Protein AF-A0A5J4V8Z3-F1 (afdb_monomer_lite)

pLDDT: mean 80.62, std 16.91, range [30.2, 95.88]

Foldseek 3Di:
DDWDDPDVVDIDDDDDDDDDDDPDDVVVVVVVLVVLVVLVVCCVPVAPVVFFQVVQWDWAADDSQDTDIHGNFDDDDDDPPCLVVRVVVLLCPRVRGTPDLVSCQVCLVVAAWQPQHDCPNNVVPDDDDTDCDDDSHDHPDWTADDKDDPDHQFIWTFTCDPNDTDIDGGDDQDDPVQDPDDPVNSVCCVPPVDPPVPDDDPDDDDD

Radius of gyration: 22.91 Å; chains: 1; bounding box: 53×48×62 Å

Organism: NCBI:txid222440

Secondary structure (DSSP, 8-state):
-EEEEEETTEEEEE-S-------S-HHHHHHHHHHHHHHHHIIIIIIIHHHB-GGGEEEEEE-SS-EEEEE-S------TT-HHHHHHHHT-TTTTTBS-HHHHHHHHHHHS-TTSS-TTTTTTS-SS---SS-TT-------EEEEEEEETTEEEEEEE-SSSEEEEEE-SSS-GGG----HHHHHHHHHH---TTSS--------

Sequence (207 aa):
MNDRKLADNLYAVQYNPKNCKSNTCLQVAYFTLDNAKYWYLNFIYNFMYKCLDMTKLHFVEGDTDQAYWAISGRQTIKSDDNQRAYEDNIHQDFKYVIKGQQFYVASAKNFFPKNAISDDFFAMIEGDKPDEKKLLGLSIENEGDEMFALAPKNYYIHIFKRNQLIDVIKLKGVSLRQSNINKQDVIGNIVSGNNNTRNQYKTRSIS

Structure (mmCIF, N/CA/C/O backbone):
data_AF-A0A5J4V8Z3-F1
#
_entry.id   AF-A0A5J4V8Z3-F1
#
loop_
_atom_site.group_PDB
_atom_site.id
_atom_site.type_symbol
_atom_site.label_atom_id
_atom_site.label_alt_id
_atom_site.label_comp_id
_atom_site.label_asym_id
_atom_site.label_entity_id
_atom_site.label_seq_id
_atom_site.pdbx_PDB_ins_code
_atom_site.Cartn_x
_atom_site.Cartn_y
_atom_site.Cartn_z
_atom_site.occupancy
_atom_site.B_iso_or_equiv
_atom_site.auth_seq_id
_atom_site.auth_comp_id
_atom_site.auth_asym_id
_atom_site.auth_atom_id
_atom_site.pdbx_PDB_model_num
ATOM 1 N N . MET A 1 1 ? 27.141 -7.469 -37.253 1.00 60.69 1 MET A N 1
ATOM 2 C CA . MET A 1 1 ? 26.265 -8.460 -36.600 1.00 60.69 1 MET A CA 1
ATOM 3 C C . MET A 1 1 ? 27.205 -9.545 -36.129 1.00 60.69 1 MET A C 1
ATOM 5 O O . MET A 1 1 ? 27.863 -10.120 -36.979 1.00 60.69 1 MET A O 1
ATOM 9 N N . ASN A 1 2 ? 27.399 -9.686 -34.818 1.00 75.38 2 ASN A N 1
ATOM 10 C CA . ASN A 1 2 ? 28.327 -10.680 -34.273 1.00 75.38 2 ASN A CA 1
ATOM 11 C C . ASN A 1 2 ? 27.499 -11.855 -33.767 1.00 75.38 2 ASN A C 1
ATOM 13 O O . ASN A 1 2 ? 26.678 -11.671 -32.869 1.00 75.38 2 ASN A O 1
ATOM 17 N N . ASP A 1 3 ? 27.690 -13.029 -34.349 1.00 82.19 3 ASP A N 1
ATOM 18 C CA . ASP A 1 3 ? 27.058 -14.276 -33.950 1.00 82.19 3 ASP A CA 1
ATOM 19 C C . ASP A 1 3 ? 28.059 -15.184 -33.218 1.00 82.19 3 ASP A C 1
ATOM 21 O O . ASP A 1 3 ? 29.212 -15.347 -33.608 1.00 82.19 3 ASP A O 1
ATOM 25 N N . ARG A 1 4 ? 27.624 -15.760 -32.096 1.00 85.81 4 ARG A N 1
ATOM 26 C CA . ARG A 1 4 ? 28.392 -16.713 -31.288 1.00 85.81 4 ARG A CA 1
ATOM 27 C C . ARG A 1 4 ? 27.598 -18.008 -31.180 1.00 85.81 4 ARG A C 1
ATOM 29 O O . ARG A 1 4 ? 26.524 -18.013 -30.582 1.00 85.81 4 ARG A O 1
ATOM 36 N N . LYS A 1 5 ? 28.125 -19.112 -31.716 1.00 90.19 5 LYS A N 1
ATOM 37 C CA . LYS A 1 5 ? 27.517 -20.444 -31.558 1.00 90.19 5 LYS A CA 1
ATOM 38 C C . LYS A 1 5 ? 27.553 -20.851 -30.078 1.00 90.19 5 LYS A C 1
ATOM 40 O O . LYS A 1 5 ? 28.613 -20.817 -29.456 1.00 90.19 5 LYS A O 1
ATOM 45 N N . LEU A 1 6 ? 26.397 -21.198 -29.519 1.00 89.88 6 LEU A N 1
ATOM 46 C CA . LEU A 1 6 ? 26.243 -21.688 -28.145 1.00 89.88 6 LEU A CA 1
ATOM 47 C C . LEU A 1 6 ? 26.076 -23.214 -28.099 1.00 89.88 6 LEU A C 1
ATOM 49 O O . LEU A 1 6 ? 26.566 -23.843 -27.168 1.00 89.88 6 LEU A O 1
ATOM 53 N N . ALA A 1 7 ? 25.413 -23.801 -29.100 1.00 90.12 7 ALA A N 1
ATOM 54 C CA . ALA A 1 7 ? 25.238 -25.245 -29.272 1.00 90.12 7 ALA A CA 1
ATOM 55 C C . ALA A 1 7 ? 24.957 -25.578 -30.750 1.00 90.12 7 ALA A C 1
ATOM 57 O O . ALA A 1 7 ? 24.867 -24.672 -31.587 1.00 90.12 7 ALA A O 1
ATOM 58 N N . ASP A 1 8 ? 24.818 -26.861 -31.094 1.00 89.44 8 ASP A N 1
ATOM 59 C CA . ASP A 1 8 ? 24.342 -27.254 -32.424 1.00 89.44 8 ASP A CA 1
ATOM 60 C C . ASP A 1 8 ? 22.953 -26.652 -32.674 1.00 89.44 8 ASP A C 1
ATOM 62 O O . ASP A 1 8 ? 22.023 -26.847 -31.895 1.00 89.44 8 ASP A O 1
ATOM 66 N N . ASN A 1 9 ? 22.849 -25.849 -33.737 1.00 87.50 9 ASN A N 1
ATOM 67 C CA . ASN A 1 9 ? 21.679 -25.046 -34.111 1.00 87.50 9 ASN A CA 1
ATOM 68 C C . ASN A 1 9 ? 21.277 -23.905 -33.148 1.00 87.50 9 ASN A C 1
ATOM 70 O O . ASN A 1 9 ? 20.185 -23.360 -33.295 1.00 87.50 9 ASN A O 1
ATOM 74 N N . LEU A 1 10 ? 22.136 -23.481 -32.209 1.00 82.12 10 LEU A N 1
ATOM 75 C CA . LEU A 1 10 ? 21.869 -22.335 -31.324 1.00 82.12 10 LEU A CA 1
ATOM 76 C C . LEU A 1 10 ? 22.961 -21.269 -31.452 1.00 82.12 10 LEU A C 1
ATOM 78 O O . LEU A 1 10 ? 24.123 -21.515 -31.126 1.00 82.12 10 LEU A O 1
ATOM 82 N N . TYR A 1 11 ? 22.575 -20.063 -31.868 1.00 90.06 11 TYR A N 1
ATOM 83 C CA . TYR A 1 11 ? 23.475 -18.926 -32.063 1.00 90.06 11 TYR 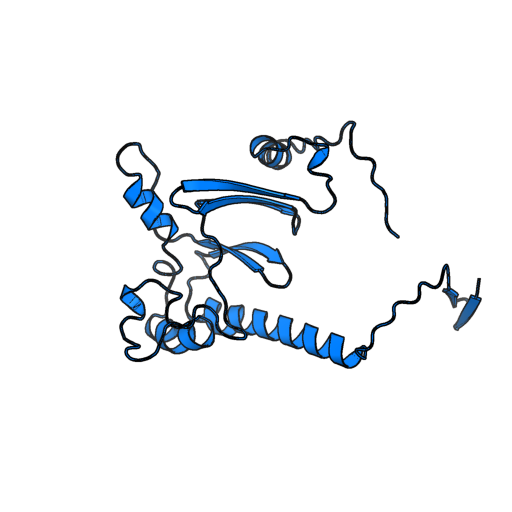A CA 1
ATOM 84 C C . TYR A 1 11 ? 22.981 -17.719 -31.264 1.00 90.06 11 TYR A C 1
ATOM 86 O O . TYR A 1 11 ? 21.818 -17.331 -31.360 1.00 90.06 11 TYR A O 1
ATOM 94 N N . ALA A 1 12 ? 23.867 -17.103 -30.484 1.00 86.50 12 ALA A N 1
ATOM 95 C CA . ALA A 1 12 ? 23.627 -15.802 -29.876 1.00 86.50 12 ALA A CA 1
ATOM 96 C C . ALA A 1 12 ? 24.043 -14.710 -30.860 1.00 86.50 12 ALA A C 1
ATOM 98 O O . ALA A 1 12 ? 25.217 -14.620 -31.209 1.00 86.50 12 ALA A O 1
ATOM 99 N N . VAL A 1 13 ? 23.101 -13.874 -31.291 1.00 85.75 13 VAL A N 1
ATOM 100 C CA . VAL A 1 13 ? 23.368 -12.764 -32.213 1.00 85.75 13 VAL A CA 1
ATOM 101 C C . VAL A 1 13 ? 23.317 -11.444 -31.453 1.00 85.75 13 VAL A C 1
ATOM 103 O O . VAL A 1 13 ? 22.288 -11.078 -30.890 1.00 85.75 13 VAL A O 1
ATOM 106 N N . GLN A 1 14 ? 24.425 -10.705 -31.450 1.00 80.75 14 GLN A N 1
ATOM 107 C CA . GLN A 1 14 ? 24.484 -9.366 -30.878 1.00 80.75 14 GLN A CA 1
ATOM 108 C C . GLN A 1 14 ? 24.034 -8.332 -31.916 1.00 80.75 14 GLN A C 1
ATOM 110 O O . GLN A 1 14 ? 24.686 -8.129 -32.948 1.00 80.75 14 GLN A O 1
ATOM 115 N N . TYR A 1 15 ? 22.927 -7.654 -31.617 1.00 76.88 15 TYR A N 1
ATOM 116 C CA . TYR A 1 15 ? 22.358 -6.587 -32.435 1.00 76.88 15 TYR A CA 1
ATOM 117 C C . TYR A 1 15 ? 22.438 -5.252 -31.681 1.00 76.88 15 TYR A C 1
ATOM 119 O O . TYR A 1 15 ? 21.998 -5.171 -30.539 1.00 76.88 15 TYR A O 1
ATOM 127 N N . ASN A 1 16 ? 23.018 -4.220 -32.307 1.00 75.75 16 ASN A N 1
ATOM 128 C CA . ASN A 1 16 ? 23.174 -2.862 -31.759 1.00 75.75 16 ASN A CA 1
ATOM 129 C C . ASN A 1 16 ? 23.698 -2.796 -30.306 1.00 75.75 16 ASN A C 1
ATOM 131 O O . ASN A 1 16 ? 22.939 -2.460 -29.392 1.00 75.75 16 ASN A O 1
ATOM 135 N N . PRO A 1 17 ? 24.999 -3.066 -30.071 1.00 71.75 17 PRO A N 1
ATOM 136 C CA . PRO A 1 17 ? 25.585 -2.943 -28.741 1.00 71.75 17 PRO A CA 1
ATOM 137 C C . PRO A 1 17 ? 25.446 -1.508 -28.218 1.00 71.75 17 PRO A C 1
ATOM 139 O O . PRO A 1 17 ? 26.058 -0.575 -28.735 1.00 71.75 17 PRO A O 1
ATOM 142 N N . LYS A 1 18 ? 24.635 -1.335 -27.173 1.00 77.81 18 LYS A N 1
ATOM 143 C CA . LYS A 1 18 ? 24.582 -0.101 -26.388 1.00 77.81 18 LYS A CA 1
ATOM 144 C C . LYS A 1 18 ? 25.503 -0.269 -25.189 1.00 77.81 18 LYS A C 1
ATOM 146 O O . LYS A 1 18 ? 25.294 -1.152 -24.363 1.00 77.81 18 LYS A O 1
ATOM 151 N N . ASN A 1 19 ? 26.509 0.590 -25.087 1.00 75.75 19 ASN A N 1
ATOM 152 C CA . ASN A 1 19 ? 27.396 0.611 -23.932 1.00 75.75 19 ASN A CA 1
ATOM 153 C C . ASN A 1 19 ? 26.775 1.488 -22.842 1.00 75.75 19 ASN A C 1
ATOM 155 O O . ASN A 1 19 ? 26.521 2.671 -23.061 1.00 75.75 19 ASN A O 1
ATOM 159 N N . CYS A 1 20 ? 26.545 0.915 -21.663 1.00 70.19 20 CYS A N 1
ATOM 160 C CA . CYS A 1 20 ? 26.209 1.659 -20.455 1.00 70.19 20 CYS A CA 1
ATOM 161 C C . CYS A 1 20 ? 27.402 1.567 -19.502 1.00 70.19 20 CYS A C 1
ATOM 163 O O . CYS A 1 20 ? 27.819 0.469 -19.132 1.00 70.19 20 CYS A O 1
ATOM 165 N N . LYS A 1 21 ? 27.977 2.708 -19.116 1.00 77.38 21 LYS A N 1
ATOM 166 C CA . LYS A 1 21 ? 29.030 2.742 -18.100 1.00 77.38 21 LYS A CA 1
ATOM 167 C C . LYS A 1 21 ? 28.372 2.652 -16.722 1.00 77.38 21 LYS A C 1
ATOM 169 O O . LYS A 1 21 ? 27.898 3.657 -16.205 1.00 77.38 21 LYS A O 1
ATOM 174 N N . SER A 1 22 ? 28.354 1.456 -16.140 1.00 70.38 22 SER A N 1
ATOM 175 C CA . SER A 1 22 ? 28.063 1.265 -14.717 1.00 70.38 22 SER A CA 1
ATOM 176 C C . SER A 1 22 ? 29.375 1.029 -13.979 1.00 70.38 22 SER A C 1
ATOM 178 O O . SER A 1 22 ? 30.090 0.079 -14.285 1.00 70.38 22 SER A O 1
ATOM 180 N N . ASN A 1 23 ? 29.697 1.887 -13.010 1.00 82.25 23 ASN A N 1
ATOM 181 C CA . ASN A 1 23 ? 30.848 1.674 -12.125 1.00 82.25 23 ASN A CA 1
ATOM 182 C C . ASN A 1 23 ? 30.544 0.629 -11.033 1.00 82.25 23 ASN A C 1
ATOM 184 O O . ASN A 1 23 ? 31.459 0.140 -10.377 1.00 82.25 23 ASN A O 1
ATOM 188 N N . THR A 1 24 ? 29.267 0.285 -10.835 1.00 83.19 24 THR A N 1
ATOM 189 C CA . THR A 1 24 ? 28.827 -0.732 -9.876 1.00 83.19 24 THR A CA 1
ATOM 190 C C . THR A 1 24 ? 28.875 -2.100 -10.541 1.00 83.19 24 THR A C 1
ATOM 192 O O . THR A 1 24 ? 28.272 -2.291 -11.604 1.00 83.19 24 THR A O 1
ATOM 195 N N . CYS A 1 25 ? 29.570 -3.059 -9.924 1.00 88.44 25 CYS A N 1
ATOM 196 C CA . CYS A 1 25 ? 29.576 -4.432 -10.414 1.00 88.44 25 CYS A CA 1
ATOM 197 C C . CYS A 1 25 ? 28.176 -5.055 -10.287 1.00 88.44 25 CYS A C 1
ATOM 199 O O . CYS A 1 25 ? 27.423 -4.757 -9.355 1.00 88.44 25 CYS A O 1
ATOM 201 N N . LEU A 1 26 ? 27.816 -5.928 -11.234 1.00 86.69 26 LEU A N 1
ATOM 202 C CA . LEU A 1 26 ? 26.485 -6.543 -11.282 1.00 86.69 26 LEU A CA 1
ATOM 203 C C . LEU A 1 26 ? 26.142 -7.272 -9.978 1.00 86.69 26 LEU A C 1
ATOM 205 O O . LEU A 1 26 ? 25.003 -7.208 -9.529 1.00 86.69 26 LEU A O 1
ATOM 209 N N . GLN A 1 27 ? 27.125 -7.909 -9.341 1.00 89.00 27 GLN A N 1
ATOM 210 C CA . GLN A 1 27 ? 26.947 -8.618 -8.076 1.00 89.00 27 GLN A CA 1
ATOM 211 C C . GLN A 1 27 ? 26.442 -7.693 -6.961 1.00 89.00 27 GLN A C 1
ATOM 213 O O . GLN A 1 27 ? 25.533 -8.069 -6.228 1.00 89.00 27 GLN A O 1
ATOM 218 N N . VAL A 1 28 ? 26.986 -6.475 -6.860 1.00 91.12 28 VAL A N 1
ATOM 219 C CA . VAL A 1 28 ? 26.535 -5.485 -5.869 1.00 91.12 28 VAL A CA 1
ATOM 220 C C . VAL A 1 28 ? 25.113 -5.027 -6.183 1.00 91.12 28 VAL A C 1
ATOM 222 O O . VAL A 1 28 ? 24.294 -4.955 -5.275 1.00 91.12 28 VAL A O 1
ATOM 225 N N . ALA A 1 29 ? 24.783 -4.795 -7.457 1.00 89.81 29 ALA A N 1
ATOM 226 C CA . ALA A 1 29 ? 23.426 -4.414 -7.849 1.00 89.81 29 ALA A CA 1
ATOM 227 C C . ALA A 1 29 ? 22.388 -5.501 -7.502 1.00 89.81 29 ALA A C 1
ATOM 229 O O . ALA A 1 29 ? 21.341 -5.187 -6.935 1.00 89.81 29 ALA A O 1
ATOM 230 N N . TYR A 1 30 ? 22.694 -6.774 -7.784 1.00 91.56 30 TYR A N 1
ATOM 231 C CA . TYR A 1 30 ? 21.840 -7.904 -7.402 1.00 91.56 30 TYR A CA 1
ATOM 232 C C . TYR A 1 30 ? 21.693 -8.020 -5.885 1.00 91.56 30 TYR A C 1
ATOM 234 O O . TYR A 1 30 ? 20.573 -8.123 -5.389 1.00 91.56 30 TYR A O 1
ATOM 242 N N . PHE A 1 31 ? 22.799 -7.921 -5.144 1.00 92.94 31 PHE A N 1
ATOM 243 C CA . PHE A 1 31 ? 22.775 -7.967 -3.685 1.00 92.94 31 PHE A CA 1
ATOM 244 C C . PHE A 1 31 ? 21.891 -6.860 -3.095 1.00 92.94 31 PHE A C 1
ATOM 246 O O . PHE A 1 31 ? 21.048 -7.138 -2.244 1.00 92.94 31 PHE A O 1
ATOM 253 N N . THR A 1 32 ? 22.023 -5.615 -3.560 1.00 91.62 32 THR A N 1
ATOM 254 C CA . THR A 1 32 ? 21.180 -4.504 -3.094 1.00 91.62 32 THR A CA 1
ATOM 255 C C . THR A 1 32 ? 19.701 -4.749 -3.394 1.00 91.62 32 THR A C 1
ATOM 257 O O . THR A 1 32 ? 18.861 -4.543 -2.518 1.00 91.62 32 THR A O 1
ATOM 260 N N . LEU A 1 33 ? 19.377 -5.226 -4.600 1.00 90.88 33 LEU A N 1
ATOM 261 C CA . LEU A 1 33 ? 17.999 -5.523 -4.990 1.00 90.88 33 LEU A CA 1
ATOM 262 C C . LEU A 1 33 ? 17.378 -6.625 -4.119 1.00 90.88 33 LEU A C 1
ATOM 264 O O . LEU A 1 33 ? 16.235 -6.494 -3.684 1.00 90.88 33 LEU A O 1
ATOM 268 N N . ASP A 1 34 ? 18.114 -7.698 -3.843 1.00 93.12 34 ASP A N 1
ATOM 269 C CA . ASP A 1 34 ? 17.601 -8.802 -3.029 1.00 93.12 34 ASP A CA 1
ATOM 270 C C . ASP A 1 34 ? 17.435 -8.407 -1.558 1.00 93.12 34 ASP A C 1
ATOM 272 O O . ASP A 1 34 ? 16.447 -8.795 -0.935 1.00 93.12 34 ASP A O 1
ATOM 276 N N . ASN A 1 35 ? 18.314 -7.551 -1.025 1.00 92.25 35 ASN A N 1
ATOM 277 C CA . ASN A 1 35 ? 18.126 -6.969 0.306 1.00 92.25 35 ASN A CA 1
ATOM 278 C C . ASN A 1 35 ? 16.872 -6.086 0.379 1.00 92.25 35 ASN A C 1
ATOM 280 O O . ASN A 1 35 ? 16.135 -6.160 1.362 1.00 92.25 35 ASN A O 1
ATOM 284 N N . ALA A 1 36 ? 16.587 -5.294 -0.661 1.00 90.44 36 ALA A N 1
ATOM 285 C CA . ALA A 1 36 ? 15.368 -4.487 -0.714 1.00 90.44 36 ALA A CA 1
ATOM 286 C C . ALA A 1 36 ? 14.105 -5.368 -0.704 1.00 90.44 36 ALA A C 1
ATOM 288 O O . ALA A 1 36 ? 13.189 -5.129 0.084 1.00 90.44 36 ALA A O 1
ATOM 289 N N . LYS A 1 37 ? 14.080 -6.445 -1.504 1.00 90.75 37 LYS A N 1
ATOM 290 C CA . LYS A 1 37 ? 12.974 -7.420 -1.493 1.00 90.75 37 LYS A CA 1
ATOM 291 C C . LYS A 1 37 ? 12.832 -8.095 -0.133 1.00 90.75 37 LYS A C 1
ATOM 293 O O . LYS A 1 37 ? 11.724 -8.191 0.387 1.00 90.75 37 LYS A O 1
ATOM 298 N N . TYR A 1 38 ? 13.942 -8.553 0.447 1.00 92.94 38 TYR A N 1
ATOM 299 C CA . TYR A 1 38 ? 13.944 -9.186 1.762 1.00 92.94 38 TYR A CA 1
ATOM 300 C C . TYR A 1 38 ? 13.337 -8.263 2.817 1.00 92.94 38 TYR A C 1
ATOM 302 O O . TYR A 1 38 ? 12.509 -8.702 3.612 1.00 92.94 38 TYR A O 1
ATOM 310 N N . TRP A 1 39 ? 13.689 -6.977 2.789 1.00 91.25 39 TRP A N 1
ATOM 311 C CA . TRP A 1 39 ? 13.145 -5.997 3.717 1.00 91.25 39 TRP A CA 1
ATOM 312 C C . TRP A 1 39 ? 11.623 -5.837 3.588 1.00 91.25 39 TRP A C 1
ATOM 314 O O . TRP A 1 39 ? 10.913 -5.877 4.594 1.00 91.25 39 TRP A O 1
ATOM 324 N N . TYR A 1 40 ? 11.110 -5.767 2.356 1.00 89.00 40 TYR A N 1
ATOM 325 C CA . TYR A 1 40 ? 9.669 -5.756 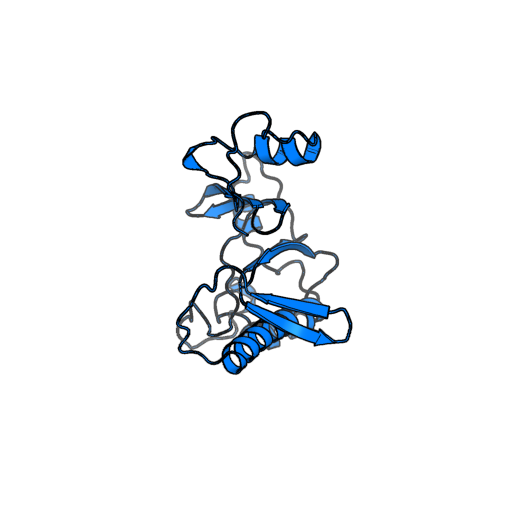2.086 1.00 89.00 40 TYR A CA 1
ATOM 326 C C . TYR A 1 40 ? 8.956 -6.998 2.623 1.00 89.00 40 TYR A C 1
ATOM 328 O O . TYR A 1 40 ? 7.943 -6.891 3.317 1.00 89.00 40 TYR A O 1
ATOM 336 N N . LEU A 1 41 ? 9.496 -8.185 2.338 1.00 92.06 41 LEU A N 1
ATOM 337 C CA . LEU A 1 41 ? 8.925 -9.443 2.820 1.00 92.06 41 LEU A CA 1
ATOM 338 C C . LEU A 1 41 ? 8.986 -9.537 4.347 1.00 92.06 41 LEU A C 1
ATOM 340 O O . LEU A 1 41 ? 8.048 -10.034 4.967 1.00 92.06 41 LEU A O 1
ATOM 344 N N . ASN A 1 42 ? 10.053 -9.028 4.963 1.00 93.56 42 ASN A N 1
ATOM 345 C CA . ASN A 1 42 ? 10.188 -8.969 6.411 1.00 93.56 42 ASN A CA 1
ATOM 346 C C . ASN A 1 42 ? 9.093 -8.091 7.033 1.00 93.56 42 ASN A C 1
ATOM 348 O O . ASN A 1 42 ? 8.461 -8.505 7.999 1.00 93.56 42 ASN A O 1
ATOM 352 N N . PHE A 1 43 ? 8.801 -6.923 6.460 1.00 92.00 43 PHE A N 1
ATOM 353 C CA . PHE A 1 43 ? 7.677 -6.109 6.925 1.00 92.00 43 PHE A CA 1
ATOM 354 C C . PHE A 1 43 ? 6.333 -6.834 6.770 1.00 92.00 43 PHE A C 1
ATOM 356 O O . PHE A 1 43 ? 5.564 -6.934 7.725 1.00 92.00 43 PHE A O 1
ATOM 363 N N . ILE A 1 44 ? 6.057 -7.414 5.604 1.00 92.81 44 ILE A N 1
ATOM 364 C CA . ILE A 1 44 ? 4.782 -8.098 5.368 1.00 92.81 44 ILE A CA 1
ATOM 365 C C . ILE A 1 44 ? 4.625 -9.284 6.334 1.00 92.81 44 ILE A C 1
ATOM 367 O O . ILE A 1 44 ? 3.696 -9.319 7.140 1.00 92.81 44 ILE A O 1
ATOM 371 N N . TYR A 1 45 ? 5.546 -10.246 6.312 1.00 94.12 45 TYR A N 1
ATOM 372 C CA . TYR A 1 45 ? 5.383 -11.499 7.051 1.00 94.12 45 TYR A CA 1
ATOM 373 C C . TYR A 1 45 ? 5.711 -11.385 8.539 1.00 94.12 45 TYR A C 1
ATOM 375 O O . TYR A 1 45 ? 5.017 -11.977 9.368 1.00 94.12 45 TYR A O 1
ATOM 383 N N . ASN A 1 46 ? 6.759 -10.641 8.905 1.00 93.44 46 ASN A N 1
ATOM 384 C CA . ASN A 1 46 ? 7.188 -10.548 10.299 1.00 93.44 46 ASN A CA 1
ATOM 385 C C . ASN A 1 46 ? 6.560 -9.387 11.061 1.00 93.44 46 ASN A C 1
ATOM 387 O O . ASN A 1 46 ? 6.650 -9.403 12.285 1.00 93.44 46 ASN A O 1
ATOM 391 N N . PHE A 1 47 ? 5.898 -8.440 10.396 1.00 92.56 47 PHE A N 1
ATOM 392 C CA . PHE A 1 47 ? 5.109 -7.413 11.066 1.00 92.56 47 PHE A CA 1
ATOM 393 C C . PHE A 1 47 ? 3.621 -7.562 10.747 1.00 92.56 47 PHE A C 1
ATOM 395 O O . PHE A 1 47 ? 2.879 -8.015 11.621 1.00 92.56 47 PHE A O 1
ATOM 402 N N . MET A 1 48 ? 3.190 -7.278 9.511 1.00 93.88 48 MET A N 1
ATOM 403 C CA . MET A 1 48 ? 1.760 -7.169 9.177 1.00 93.88 48 MET A CA 1
ATOM 404 C C . MET A 1 48 ? 0.972 -8.440 9.513 1.00 93.88 48 MET A C 1
ATOM 406 O O . MET A 1 48 ? 0.010 -8.380 10.272 1.00 93.88 48 MET A O 1
ATOM 410 N N . TYR A 1 49 ? 1.406 -9.612 9.041 1.00 94.06 49 TYR A N 1
ATOM 411 C CA . TYR A 1 49 ? 0.687 -10.871 9.298 1.00 9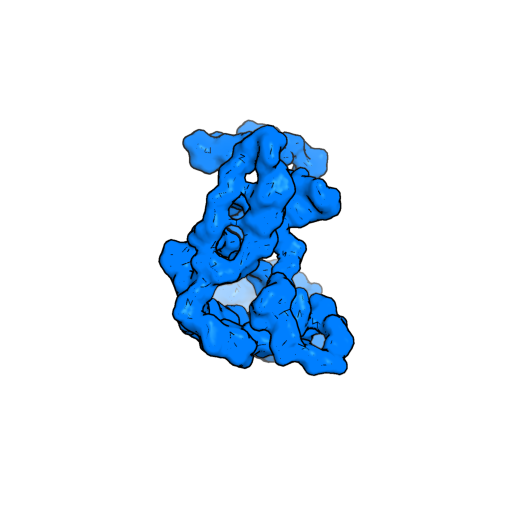4.06 49 TYR A CA 1
ATOM 412 C C . TYR A 1 49 ? 0.570 -11.219 10.792 1.00 94.06 49 TYR A C 1
ATOM 414 O O . TYR A 1 49 ? -0.411 -11.847 11.214 1.00 94.06 49 TYR A O 1
ATOM 422 N N . LYS A 1 50 ? 1.556 -10.806 11.601 1.00 94.06 50 LYS A N 1
ATOM 423 C CA . LYS A 1 50 ? 1.601 -11.095 13.039 1.00 94.06 50 LYS A CA 1
ATOM 424 C C . LYS A 1 50 ? 0.708 -10.160 13.849 1.00 94.06 50 LYS A C 1
ATOM 426 O O . LYS A 1 50 ? 0.032 -10.635 14.759 1.00 94.06 50 LYS A O 1
ATOM 431 N N . CYS A 1 51 ? 0.677 -8.863 13.538 1.00 92.75 51 CYS A N 1
ATOM 432 C CA . CYS A 1 51 ? -0.039 -7.877 14.356 1.00 92.75 51 CYS A CA 1
ATOM 433 C C . CYS A 1 51 ? -1.335 -7.340 13.746 1.00 92.75 51 CYS A C 1
ATOM 435 O O . CYS A 1 51 ? -2.164 -6.839 14.505 1.00 92.75 51 CYS A O 1
ATOM 437 N N . LEU A 1 52 ? -1.542 -7.472 12.434 1.00 94.00 52 LEU A N 1
ATOM 438 C CA . LEU A 1 52 ? -2.706 -6.939 11.728 1.00 94.00 52 LEU A CA 1
ATOM 439 C C . LEU A 1 52 ? -3.692 -8.041 11.327 1.00 94.00 52 LEU A C 1
ATOM 441 O O . LEU A 1 52 ? -3.339 -9.202 11.079 1.00 94.00 52 LEU A O 1
ATOM 445 N N . ASP A 1 53 ? -4.961 -7.669 11.270 1.00 95.12 53 ASP A N 1
ATOM 446 C CA . ASP A 1 53 ? -6.039 -8.463 10.709 1.00 95.12 53 ASP A CA 1
ATOM 447 C C . ASP A 1 53 ? -6.009 -8.369 9.180 1.00 95.12 53 ASP A C 1
ATOM 449 O O . ASP A 1 53 ? -6.530 -7.435 8.572 1.00 95.12 53 ASP A O 1
ATOM 453 N N . MET A 1 54 ? -5.386 -9.368 8.553 1.00 94.44 54 MET A N 1
ATOM 454 C CA . MET A 1 54 ? -5.249 -9.439 7.098 1.00 94.44 54 MET A CA 1
ATOM 455 C C . MET A 1 54 ? -6.593 -9.611 6.375 1.00 94.44 54 MET A C 1
ATOM 457 O O . MET A 1 54 ? -6.642 -9.398 5.172 1.00 94.44 54 MET A O 1
ATOM 461 N N . THR A 1 55 ? -7.684 -9.957 7.074 1.00 95.88 55 THR A N 1
ATOM 462 C CA . THR A 1 55 ? -9.028 -10.001 6.465 1.00 95.88 55 THR A CA 1
ATOM 463 C C . THR A 1 55 ? -9.614 -8.605 6.243 1.00 95.88 55 THR A C 1
ATOM 465 O O . THR A 1 55 ? -10.533 -8.439 5.445 1.00 95.88 55 THR A O 1
ATOM 468 N N . LYS A 1 56 ? -9.049 -7.592 6.911 1.00 95.38 56 LYS A N 1
ATOM 469 C CA . LYS A 1 56 ? -9.422 -6.178 6.800 1.00 95.38 56 LYS A CA 1
ATOM 470 C C . LYS A 1 56 ? -8.429 -5.360 5.977 1.00 95.38 56 LYS A C 1
ATOM 472 O O . LYS A 1 56 ? -8.521 -4.136 5.959 1.00 95.38 56 LYS A O 1
ATOM 477 N N . LEU A 1 57 ? -7.471 -6.011 5.325 1.00 94.56 57 LEU A N 1
ATOM 478 C CA . LEU A 1 57 ? -6.461 -5.369 4.493 1.00 94.56 57 LEU A CA 1
ATOM 479 C C . LEU A 1 57 ? -6.545 -5.928 3.080 1.00 94.56 57 LEU A C 1
ATOM 481 O O . LEU A 1 57 ? -6.511 -7.139 2.881 1.00 94.56 57 LEU A O 1
ATOM 485 N N . HIS A 1 58 ? -6.599 -5.042 2.094 1.00 94.62 58 HIS A N 1
ATOM 486 C CA . HIS A 1 58 ? -6.558 -5.422 0.690 1.00 94.62 58 HIS A CA 1
ATOM 487 C C . HIS A 1 58 ? -5.409 -4.694 -0.003 1.00 94.62 58 HIS A C 1
ATOM 489 O O . HIS A 1 58 ? -5.324 -3.468 0.039 1.00 94.62 58 HIS A O 1
ATOM 495 N N . PHE A 1 59 ? -4.501 -5.451 -0.616 1.00 93.56 59 PHE A N 1
ATOM 496 C CA . PHE A 1 59 ? -3.425 -4.877 -1.418 1.00 93.56 59 PHE A CA 1
ATOM 497 C C . PHE A 1 59 ? -4.008 -4.309 -2.713 1.00 93.56 59 PHE A C 1
ATOM 499 O O . PHE A 1 59 ? -4.692 -5.026 -3.441 1.00 93.56 59 PHE A O 1
ATOM 506 N N . VAL A 1 60 ? -3.741 -3.035 -2.996 1.00 94.06 60 VAL A N 1
ATOM 507 C CA . VAL A 1 60 ? -4.288 -2.352 -4.177 1.00 94.06 60 VAL A CA 1
ATOM 508 C C . VAL A 1 60 ? -3.238 -2.258 -5.277 1.00 94.06 60 VAL A C 1
ATOM 510 O O . VAL A 1 60 ? -3.466 -2.692 -6.403 1.00 94.06 60 VAL A O 1
ATOM 513 N N . GLU A 1 61 ? -2.077 -1.691 -4.954 1.00 92.50 61 GLU A N 1
ATOM 514 C CA . GLU A 1 61 ? -0.973 -1.485 -5.890 1.00 92.50 61 GLU A CA 1
ATOM 515 C C . GLU A 1 61 ? 0.345 -1.358 -5.126 1.00 92.50 61 GLU A C 1
ATOM 517 O O . GLU A 1 61 ? 0.363 -1.013 -3.946 1.00 92.50 61 GLU A O 1
ATOM 522 N N . GLY A 1 62 ? 1.461 -1.630 -5.792 1.00 90.50 62 GLY A N 1
ATOM 523 C CA . GLY A 1 62 ? 2.779 -1.348 -5.249 1.00 90.50 62 GLY A CA 1
ATOM 524 C C . GLY A 1 62 ? 3.831 -1.233 -6.343 1.00 90.50 62 GLY A C 1
ATOM 525 O O . GLY A 1 62 ? 3.674 -1.756 -7.448 1.00 90.50 62 GLY A O 1
ATOM 526 N N . ASP A 1 63 ? 4.916 -0.551 -6.001 1.00 86.56 63 ASP A N 1
ATOM 527 C CA . ASP A 1 63 ? 6.123 -0.391 -6.807 1.00 86.56 63 ASP A CA 1
ATOM 528 C C . ASP A 1 63 ? 7.349 -0.725 -5.935 1.00 86.56 63 ASP A C 1
ATOM 530 O O . ASP A 1 63 ? 7.231 -1.312 -4.863 1.00 86.56 63 ASP A O 1
ATOM 534 N N . THR A 1 64 ? 8.545 -0.382 -6.405 1.00 85.06 64 THR A N 1
ATOM 535 C CA . THR A 1 64 ? 9.831 -0.769 -5.804 1.00 85.06 64 THR A CA 1
ATOM 536 C C . THR A 1 64 ? 9.988 -0.310 -4.350 1.00 85.06 64 THR A C 1
ATOM 538 O O . THR A 1 64 ? 10.630 -1.003 -3.566 1.00 85.06 64 THR A O 1
ATOM 541 N N . ASP A 1 65 ? 9.424 0.844 -4.004 1.00 85.44 65 ASP A N 1
ATOM 542 C CA . ASP A 1 65 ? 9.596 1.545 -2.729 1.00 85.44 65 ASP A CA 1
ATOM 543 C C . ASP A 1 65 ? 8.276 2.089 -2.144 1.00 85.44 65 ASP A C 1
ATOM 545 O O . ASP A 1 65 ? 8.284 2.819 -1.156 1.00 85.44 65 ASP A O 1
ATOM 549 N N . GLN A 1 66 ? 7.126 1.676 -2.689 1.00 88.75 66 GLN A N 1
ATOM 550 C CA . GLN A 1 66 ? 5.799 2.073 -2.208 1.00 88.75 66 GLN A CA 1
ATOM 551 C C . GLN A 1 66 ? 4.796 0.917 -2.308 1.00 88.75 66 GLN A C 1
ATOM 553 O O . GLN A 1 66 ? 4.875 0.080 -3.206 1.00 88.75 66 GLN A O 1
ATOM 558 N N . ALA A 1 67 ? 3.826 0.885 -1.397 1.00 92.06 67 ALA A N 1
ATOM 559 C CA . ALA A 1 67 ? 2.700 -0.040 -1.442 1.00 92.06 67 ALA A CA 1
ATOM 560 C C . ALA A 1 67 ? 1.440 0.649 -0.913 1.00 92.06 67 ALA A C 1
ATOM 562 O O . ALA A 1 67 ? 1.483 1.320 0.117 1.00 92.06 67 ALA A O 1
ATOM 563 N N . TYR A 1 68 ? 0.326 0.446 -1.603 1.00 94.00 68 TYR A N 1
ATOM 564 C CA . TYR A 1 68 ? -0.984 0.974 -1.262 1.00 94.00 68 TYR A CA 1
ATOM 565 C C . TYR A 1 68 ? -1.886 -0.157 -0.780 1.00 94.00 68 TYR A C 1
ATOM 567 O O . TYR A 1 68 ? -2.056 -1.183 -1.448 1.00 94.00 68 TYR A O 1
ATOM 575 N N . TRP A 1 69 ? -2.482 0.059 0.386 1.00 94.69 69 TRP A N 1
ATOM 576 C CA . TRP A 1 69 ? -3.363 -0.889 1.048 1.00 94.69 69 TRP A CA 1
ATOM 577 C C . TRP A 1 69 ? -4.693 -0.208 1.342 1.00 94.69 69 TRP A C 1
ATOM 579 O O . TRP A 1 69 ? -4.716 0.886 1.898 1.00 94.69 69 TRP A O 1
ATOM 589 N N . ALA A 1 70 ? -5.795 -0.865 0.999 1.00 94.81 70 ALA A N 1
ATOM 590 C CA . ALA A 1 70 ? -7.111 -0.484 1.482 1.00 94.81 70 ALA A CA 1
ATOM 591 C C . ALA A 1 70 ? -7.332 -1.116 2.862 1.00 94.81 70 ALA A C 1
ATOM 593 O O . ALA A 1 70 ? -7.109 -2.318 3.043 1.00 94.81 70 ALA A O 1
ATOM 594 N N . ILE A 1 71 ? -7.755 -0.298 3.827 1.00 92.94 71 ILE A N 1
ATOM 595 C CA . ILE A 1 71 ? -7.912 -0.688 5.231 1.00 92.94 71 ILE A CA 1
ATOM 596 C C . ILE A 1 71 ? -9.393 -0.613 5.607 1.00 92.94 71 ILE A C 1
ATOM 598 O O . ILE A 1 71 ? -9.992 0.457 5.633 1.00 92.94 71 ILE A O 1
ATOM 602 N N . SER A 1 72 ? -9.983 -1.757 5.945 1.00 91.88 72 SER A N 1
ATOM 603 C CA . SER A 1 72 ? -11.366 -1.877 6.419 1.00 91.88 72 SER A CA 1
ATOM 604 C C . SER A 1 72 ? -11.448 -1.648 7.933 1.00 91.88 72 SER A C 1
ATOM 606 O O . SER A 1 72 ? -11.839 -2.538 8.695 1.00 91.88 72 SER A O 1
ATOM 608 N N . GLY A 1 73 ? -11.017 -0.470 8.381 1.00 87.62 73 GLY A N 1
ATOM 609 C CA . GLY A 1 73 ? -11.079 -0.066 9.782 1.00 87.62 73 GLY A CA 1
ATOM 610 C C . GLY A 1 73 ? -12.439 0.524 10.170 1.00 87.62 73 GLY A C 1
ATOM 611 O O . GLY A 1 73 ? -13.489 -0.046 9.876 1.00 87.62 73 GLY A O 1
ATOM 612 N N . ARG A 1 74 ? -12.436 1.668 10.859 1.00 89.19 74 ARG A N 1
ATOM 613 C CA . ARG A 1 74 ? -13.653 2.452 11.097 1.00 89.19 74 ARG A CA 1
ATOM 614 C C . ARG A 1 74 ? -14.062 3.123 9.789 1.00 89.19 74 ARG A C 1
ATOM 616 O O . ARG A 1 74 ? -13.211 3.688 9.110 1.00 89.19 74 ARG A O 1
ATOM 623 N N . GLN A 1 75 ? -15.351 3.090 9.471 1.00 87.81 75 GLN A N 1
ATOM 624 C CA . GLN A 1 75 ? -15.910 3.771 8.309 1.00 87.81 75 GLN A CA 1
ATOM 625 C C . GLN A 1 75 ? -16.763 4.953 8.769 1.00 87.81 75 GLN A C 1
ATOM 627 O O . GLN A 1 75 ? -17.762 4.771 9.466 1.00 87.81 75 GLN A O 1
ATOM 632 N N . THR A 1 76 ? -16.382 6.159 8.362 1.00 91.06 76 THR A N 1
ATOM 633 C CA . THR A 1 76 ? -17.222 7.354 8.440 1.00 91.06 76 THR A CA 1
ATOM 634 C C . THR A 1 76 ? -17.683 7.688 7.025 1.00 91.06 76 THR A C 1
ATOM 636 O O . THR A 1 76 ? -16.862 7.890 6.140 1.00 91.06 76 THR A O 1
ATOM 639 N N . ILE A 1 77 ? -18.995 7.735 6.787 1.00 89.75 77 ILE A N 1
ATOM 640 C CA . ILE A 1 77 ? -19.547 8.173 5.497 1.00 89.75 77 ILE A CA 1
ATOM 641 C C . ILE A 1 77 ? -19.624 9.699 5.516 1.00 89.75 77 ILE A C 1
ATOM 643 O O . ILE A 1 77 ? -20.182 10.268 6.458 1.00 89.75 77 ILE A O 1
ATOM 647 N N . LYS A 1 78 ? -19.061 10.360 4.500 1.00 89.75 78 LYS A N 1
ATOM 648 C CA . LYS A 1 78 ? -19.094 11.821 4.388 1.00 89.75 78 LYS A CA 1
ATOM 649 C C . LYS A 1 78 ? -20.536 12.321 4.261 1.00 89.75 78 LYS A C 1
ATOM 651 O O . LYS A 1 78 ? -21.310 11.816 3.454 1.00 89.75 78 LYS A O 1
ATOM 656 N N . SER A 1 79 ? -20.861 13.334 5.048 1.00 90.94 79 SER A N 1
ATOM 657 C CA . SER A 1 79 ? -22.115 14.087 5.048 1.00 90.94 79 SER A CA 1
ATOM 658 C C . SER A 1 79 ? -21.803 15.563 5.299 1.00 90.94 79 SER A C 1
ATOM 660 O O . SER A 1 79 ? -20.689 15.894 5.718 1.00 90.94 79 SER A O 1
ATOM 662 N N . ASP A 1 80 ? -22.777 16.438 5.071 1.00 90.25 80 ASP A N 1
ATOM 663 C CA . ASP A 1 80 ? -22.578 17.889 5.170 1.00 90.25 80 ASP A CA 1
ATOM 664 C C . ASP A 1 80 ? -22.151 18.339 6.583 1.00 90.25 80 ASP A C 1
ATOM 666 O O . ASP A 1 80 ? -21.357 19.266 6.724 1.00 90.25 80 ASP A O 1
ATOM 670 N N . ASP A 1 81 ? -22.572 17.613 7.625 1.00 94.69 81 ASP A N 1
ATOM 671 C CA . ASP A 1 81 ? -22.356 17.999 9.027 1.00 94.69 81 ASP A CA 1
ATOM 672 C C . ASP A 1 81 ? -21.164 17.294 9.705 1.00 94.69 81 ASP A C 1
ATOM 674 O O . ASP A 1 81 ? -20.869 17.551 10.874 1.00 94.69 81 ASP A O 1
ATOM 678 N N . ASN A 1 82 ? -20.467 16.379 9.016 1.00 93.06 82 ASN A N 1
ATOM 679 C CA . ASN A 1 82 ? -19.439 15.529 9.637 1.00 93.06 82 ASN A CA 1
ATOM 680 C C . ASN A 1 82 ? -18.062 15.582 8.964 1.00 93.06 82 ASN A C 1
ATOM 682 O O . ASN A 1 82 ? -17.247 14.688 9.196 1.00 93.06 82 ASN A O 1
ATOM 686 N N . GLN A 1 83 ? -17.778 16.623 8.175 1.00 90.94 83 GLN A N 1
ATOM 687 C CA . GLN A 1 83 ? -16.534 16.734 7.407 1.00 90.94 83 GLN A CA 1
ATOM 688 C C . GLN A 1 83 ? -15.281 16.463 8.251 1.00 90.94 83 GLN A C 1
ATOM 690 O O . GLN A 1 83 ? -14.455 15.642 7.867 1.00 90.94 83 GLN A O 1
ATOM 695 N N . ARG A 1 84 ? -15.169 17.067 9.438 1.00 90.06 84 ARG A N 1
ATOM 696 C CA . ARG A 1 84 ? -14.015 16.840 10.318 1.00 90.06 84 ARG A CA 1
ATOM 697 C C . ARG A 1 84 ? -13.901 15.383 10.776 1.00 90.06 84 ARG A C 1
ATOM 699 O O . ARG A 1 84 ? -12.827 14.810 10.725 1.00 90.06 84 ARG A O 1
ATOM 706 N N . ALA A 1 85 ? -15.014 14.763 11.170 1.00 91.75 85 ALA A N 1
ATOM 707 C CA . ALA A 1 85 ? -15.024 13.362 11.595 1.00 91.75 85 ALA A CA 1
ATOM 708 C C . ALA A 1 85 ? -14.731 12.388 10.439 1.00 91.75 85 ALA A C 1
ATOM 710 O O . ALA A 1 85 ? -14.249 11.278 10.673 1.00 91.75 85 ALA A O 1
ATOM 711 N N . TYR A 1 86 ? -15.054 12.782 9.205 1.00 92.56 86 TYR A N 1
ATOM 712 C CA . TYR A 1 86 ? -14.679 12.064 7.994 1.00 92.56 86 TYR A CA 1
ATOM 713 C C . TYR A 1 86 ? -13.172 12.161 7.741 1.00 92.56 86 TYR A C 1
ATOM 715 O O . TYR A 1 86 ? -12.515 11.140 7.582 1.00 92.56 86 TYR A O 1
ATOM 723 N N . GLU A 1 87 ? -12.616 13.371 7.779 1.00 89.50 87 GLU A N 1
ATOM 724 C CA . GLU A 1 87 ? -11.184 13.621 7.577 1.00 89.50 87 GLU A CA 1
ATOM 725 C C . GLU A 1 87 ? -10.330 12.958 8.671 1.00 89.50 87 GLU A C 1
ATOM 727 O O . GLU A 1 87 ? -9.376 12.251 8.360 1.00 89.50 87 GLU A O 1
ATOM 732 N N . ASP A 1 88 ? -10.740 13.048 9.939 1.00 87.19 88 ASP A N 1
ATOM 733 C CA . ASP A 1 88 ? -10.095 12.340 11.053 1.00 87.19 88 ASP A CA 1
ATOM 734 C C . ASP A 1 88 ? -10.143 10.809 10.869 1.00 87.19 88 ASP A C 1
ATOM 736 O O . ASP A 1 88 ? -9.271 10.083 11.346 1.00 87.19 88 ASP A O 1
ATOM 740 N N . ASN A 1 89 ? -11.167 10.286 10.183 1.00 89.50 89 ASN A N 1
ATOM 741 C CA . ASN A 1 89 ? -11.280 8.857 9.900 1.00 89.50 89 ASN A CA 1
ATOM 742 C C . ASN A 1 89 ? -10.359 8.389 8.766 1.00 89.50 89 ASN A C 1
ATOM 744 O O . ASN A 1 89 ? -9.992 7.213 8.759 1.00 89.50 89 ASN A O 1
ATOM 748 N N . ILE A 1 90 ? -9.962 9.279 7.852 1.00 89.94 90 ILE A N 1
ATOM 749 C CA . ILE A 1 90 ? -8.945 8.974 6.837 1.00 89.94 90 ILE A CA 1
ATOM 750 C C . ILE A 1 90 ? -7.612 8.662 7.529 1.00 89.94 90 ILE A C 1
ATOM 752 O O . ILE A 1 90 ? -6.970 7.677 7.177 1.00 89.94 90 ILE A O 1
ATOM 756 N N . HIS A 1 91 ? -7.276 9.412 8.582 1.00 88.12 91 HIS A N 1
ATOM 757 C CA . HIS A 1 91 ? -6.050 9.277 9.380 1.00 88.12 91 HIS A CA 1
ATOM 758 C C . HIS A 1 91 ? -6.103 8.162 10.441 1.00 88.12 91 HIS A C 1
ATOM 760 O O . HIS A 1 91 ? -5.579 8.289 11.549 1.00 88.12 91 HIS A O 1
ATOM 766 N N . GLN A 1 92 ? -6.811 7.068 10.154 1.00 85.19 92 GLN A N 1
ATOM 767 C CA . GLN A 1 92 ? -6.997 5.980 11.119 1.00 85.19 92 GLN A CA 1
ATOM 768 C C . GLN A 1 92 ? -5.812 5.007 11.212 1.00 85.19 92 GLN A C 1
ATOM 770 O O . GLN A 1 92 ? -5.812 4.155 12.111 1.00 85.19 92 GLN A O 1
ATOM 775 N N . ASP A 1 93 ? -4.839 5.096 10.300 1.00 86.56 93 ASP A N 1
ATOM 776 C CA . ASP A 1 93 ? -3.715 4.166 10.175 1.00 86.56 93 ASP A CA 1
ATOM 777 C C . ASP A 1 93 ? -4.175 2.692 10.291 1.00 86.56 93 ASP A C 1
ATOM 779 O O . ASP A 1 93 ? -5.170 2.251 9.710 1.00 86.56 93 ASP A O 1
ATOM 783 N N . PHE A 1 94 ? -3.475 1.908 11.114 1.00 88.19 94 PHE A N 1
ATOM 784 C CA . PHE A 1 94 ? -3.811 0.529 11.440 1.00 88.19 94 PHE A CA 1
ATOM 785 C C . PHE A 1 94 ? -4.692 0.386 12.692 1.00 88.19 94 PHE A C 1
ATOM 787 O O . PHE A 1 94 ? -5.003 -0.741 13.076 1.00 88.19 94 PHE A O 1
ATOM 794 N N . LYS A 1 95 ? -5.123 1.483 13.337 1.00 87.19 95 LYS A N 1
ATOM 795 C CA . LYS A 1 95 ? -5.735 1.486 14.686 1.00 87.19 95 LYS A CA 1
ATOM 796 C C . LYS A 1 95 ? -6.840 0.440 14.869 1.00 87.19 95 LYS A C 1
ATOM 798 O O . LYS A 1 95 ? -6.880 -0.243 15.888 1.00 87.19 95 LYS A O 1
ATOM 803 N N . TYR A 1 96 ? -7.716 0.290 13.877 1.00 90.06 96 TYR A N 1
ATOM 804 C CA . TYR A 1 96 ? -8.893 -0.591 13.940 1.00 90.06 96 TYR A CA 1
ATOM 805 C C . TYR A 1 96 ? -8.676 -1.994 13.352 1.00 90.06 96 TYR A C 1
ATOM 807 O O . TYR A 1 96 ? -9.604 -2.810 13.334 1.00 90.06 96 TYR A O 1
ATOM 815 N N . VAL A 1 97 ? -7.469 -2.282 12.861 1.00 92.81 97 VAL A N 1
ATOM 816 C CA . VAL A 1 97 ? -7.101 -3.579 12.276 1.00 92.81 97 VAL A CA 1
ATOM 817 C C . VAL A 1 97 ? -5.974 -4.273 13.042 1.00 92.81 97 VAL A C 1
ATOM 819 O O . VAL A 1 97 ? -5.522 -5.334 12.623 1.00 92.81 97 VAL A O 1
ATOM 822 N N . ILE A 1 98 ? -5.519 -3.732 14.175 1.00 91.75 98 ILE A N 1
ATOM 823 C CA . ILE A 1 98 ? -4.541 -4.408 15.034 1.00 91.75 98 ILE A CA 1
ATOM 824 C C . ILE A 1 98 ? -5.238 -5.511 15.841 1.00 91.75 98 ILE A C 1
ATOM 826 O O . ILE A 1 98 ? -6.177 -5.256 16.591 1.00 91.75 98 ILE A O 1
ATOM 830 N N . LYS A 1 99 ? -4.741 -6.747 15.725 1.00 92.56 99 LYS A N 1
ATOM 831 C CA . LYS A 1 99 ? -5.186 -7.913 16.517 1.00 92.56 99 LYS A CA 1
ATOM 832 C C . LYS A 1 99 ? -4.205 -8.304 17.629 1.00 92.56 99 LYS A C 1
ATOM 834 O O . LYS A 1 99 ? -4.562 -9.036 18.544 1.00 92.56 99 LYS A O 1
ATOM 839 N N . GLY A 1 100 ? -2.956 -7.839 17.548 1.00 86.12 100 GLY A N 1
ATOM 840 C CA . GLY A 1 100 ? -1.877 -8.177 18.479 1.00 86.12 100 GLY A CA 1
ATOM 841 C C . GLY A 1 100 ? -1.223 -6.928 19.054 1.00 86.12 100 GLY A C 1
ATOM 842 O O . GLY A 1 100 ? -0.130 -6.566 18.633 1.00 86.12 100 GLY A O 1
ATOM 843 N N . GLN A 1 101 ? -1.888 -6.280 20.010 1.00 84.12 101 GLN A N 1
ATOM 844 C CA . GLN A 1 101 ? -1.539 -4.946 20.520 1.00 84.12 101 GLN A CA 1
ATOM 845 C C . GLN A 1 101 ? -0.129 -4.882 21.132 1.00 84.12 101 GLN A C 1
ATOM 847 O O . GLN A 1 101 ? 0.686 -4.056 20.731 1.00 84.12 101 GLN A O 1
ATOM 852 N N . GLN A 1 102 ? 0.210 -5.823 22.022 1.00 87.19 102 GLN A N 1
ATOM 853 C CA . GLN A 1 102 ? 1.561 -5.950 22.599 1.00 87.19 102 GLN A CA 1
ATOM 854 C C . GLN A 1 102 ? 2.618 -6.221 21.513 1.00 87.19 102 GLN A C 1
ATOM 856 O O . GLN A 1 102 ? 3.657 -5.564 21.469 1.00 87.19 102 GLN A O 1
ATOM 861 N N . PHE A 1 103 ? 2.273 -7.140 20.600 1.00 90.00 103 PHE A N 1
ATOM 862 C CA . PHE A 1 103 ? 2.867 -7.363 19.278 1.00 90.00 103 PHE A CA 1
ATOM 863 C C . PHE A 1 103 ? 3.384 -6.078 18.626 1.00 90.00 103 PHE A C 1
ATOM 865 O O . PHE A 1 103 ? 4.574 -5.842 18.387 1.00 90.00 103 PHE A O 1
ATOM 872 N N . TYR A 1 104 ? 2.382 -5.277 18.295 1.00 88.88 104 TYR A N 1
ATOM 873 C CA . TYR A 1 104 ? 2.484 -4.073 17.509 1.00 88.88 104 TYR A CA 1
ATOM 874 C C . TYR A 1 104 ? 3.365 -3.037 18.200 1.00 88.88 104 TYR A C 1
ATOM 876 O O . TYR A 1 104 ? 4.325 -2.591 17.585 1.00 88.88 104 TYR A O 1
ATOM 884 N N . VAL A 1 105 ? 3.128 -2.726 19.482 1.00 83.38 105 VAL A N 1
ATOM 885 C CA . VAL A 1 105 ? 3.950 -1.748 20.231 1.00 83.38 105 VAL A CA 1
ATOM 886 C C . VAL A 1 105 ? 5.417 -2.159 20.245 1.00 83.38 105 VAL A C 1
ATOM 888 O O . VAL A 1 105 ? 6.300 -1.351 19.960 1.00 83.38 105 VAL A O 1
ATOM 891 N N . ALA A 1 106 ? 5.690 -3.431 20.548 1.00 85.81 106 ALA A N 1
ATOM 892 C CA . ALA A 1 106 ? 7.055 -3.927 20.666 1.00 85.81 106 ALA A CA 1
ATOM 893 C C . ALA A 1 106 ? 7.807 -3.904 19.324 1.00 85.81 106 ALA A C 1
ATOM 895 O O . ALA A 1 106 ? 9.019 -3.677 19.302 1.00 85.81 106 ALA A O 1
ATOM 896 N N . SER A 1 107 ? 7.095 -4.130 18.215 1.00 87.19 107 SER A N 1
ATOM 897 C CA . SER A 1 107 ? 7.698 -4.336 16.894 1.00 87.19 107 SER A CA 1
ATOM 898 C C . SER A 1 107 ? 7.661 -3.106 15.991 1.00 87.19 107 SER A C 1
ATOM 900 O O . SER A 1 107 ? 8.554 -2.948 15.164 1.00 87.19 107 SER A O 1
ATOM 902 N N . ALA A 1 108 ? 6.672 -2.223 16.131 1.00 84.62 108 ALA A N 1
ATOM 903 C CA . ALA A 1 108 ? 6.462 -1.088 15.231 1.00 84.62 108 ALA A CA 1
ATOM 904 C C . ALA A 1 108 ? 7.656 -0.134 15.210 1.00 84.62 108 ALA A C 1
ATOM 906 O O . ALA A 1 108 ? 8.058 0.295 14.136 1.00 84.62 108 ALA A O 1
ATOM 907 N N . LYS A 1 109 ? 8.318 0.084 16.353 1.00 82.31 109 LYS A N 1
ATOM 908 C CA . LYS A 1 109 ? 9.564 0.867 16.439 1.00 82.31 109 LYS A CA 1
ATOM 909 C C . LYS A 1 109 ? 10.685 0.358 15.525 1.00 82.31 109 LYS A C 1
ATOM 911 O O . LYS A 1 109 ? 11.621 1.097 15.230 1.00 82.31 109 LYS A O 1
ATOM 916 N N . ASN A 1 110 ? 10.634 -0.905 15.086 1.00 85.88 110 ASN A N 1
ATOM 917 C CA . ASN A 1 110 ? 11.607 -1.475 14.154 1.00 85.88 110 ASN A CA 1
ATOM 918 C C . ASN A 1 110 ? 11.323 -1.060 12.708 1.00 85.88 110 ASN A C 1
ATOM 920 O O . ASN A 1 110 ? 12.276 -0.887 11.952 1.00 85.88 110 ASN A O 1
ATOM 924 N N . PHE A 1 111 ? 10.058 -0.834 12.359 1.00 86.06 111 PHE A N 1
ATOM 925 C CA . PHE A 1 111 ? 9.618 -0.563 10.992 1.00 86.06 111 PHE A CA 1
ATOM 926 C C . PHE A 1 111 ? 9.249 0.897 10.754 1.00 86.06 111 PHE A C 1
ATOM 928 O O . PHE A 1 111 ? 9.445 1.375 9.650 1.00 86.06 111 PHE A O 1
ATOM 935 N N . PHE A 1 112 ? 8.780 1.620 11.765 1.00 84.31 112 PHE A N 1
ATOM 936 C CA . PHE A 1 112 ? 8.315 2.996 11.640 1.00 84.31 112 PHE A CA 1
ATOM 937 C C . PHE A 1 112 ? 9.237 3.971 12.385 1.00 84.31 112 PHE A C 1
ATOM 939 O O . PHE A 1 112 ? 9.892 3.579 13.361 1.00 84.31 112 PHE A O 1
ATOM 946 N N . PRO A 1 113 ? 9.309 5.241 11.946 1.00 77.12 113 PRO A N 1
ATOM 947 C CA . PRO A 1 113 ? 9.832 6.317 12.774 1.00 77.12 113 PRO A CA 1
ATOM 948 C C . PRO A 1 113 ? 9.025 6.443 14.075 1.00 77.12 113 PRO A C 1
ATOM 950 O O . PRO A 1 113 ? 7.844 6.098 14.111 1.00 77.12 113 PRO A O 1
ATOM 953 N N . LYS A 1 114 ? 9.654 6.949 15.144 1.00 66.31 114 LYS A N 1
ATOM 954 C CA . LYS A 1 114 ? 9.068 6.982 16.500 1.00 66.31 114 LYS A CA 1
ATOM 955 C C . LYS A 1 114 ? 7.711 7.710 16.582 1.00 66.31 114 LYS A C 1
ATOM 957 O O . LYS A 1 114 ? 6.920 7.371 17.452 1.00 66.31 114 LYS A O 1
ATOM 962 N N . ASN A 1 115 ? 7.425 8.623 15.648 1.00 60.06 115 ASN A N 1
ATOM 963 C CA . ASN A 1 115 ? 6.225 9.471 15.643 1.00 60.06 115 ASN A CA 1
ATOM 964 C C . ASN A 1 115 ? 5.284 9.192 14.455 1.00 60.06 115 ASN A C 1
ATOM 966 O O . ASN A 1 115 ? 4.412 9.999 14.157 1.00 60.06 115 ASN A O 1
ATOM 970 N N . ALA A 1 116 ? 5.493 8.102 13.711 1.00 58.38 116 ALA A N 1
ATOM 971 C CA . ALA A 1 116 ? 4.769 7.861 12.460 1.00 58.38 116 ALA A CA 1
ATOM 972 C C . ALA A 1 116 ? 3.416 7.154 12.630 1.00 58.38 116 ALA A C 1
ATOM 974 O O . ALA A 1 116 ? 2.764 6.867 11.635 1.00 58.38 116 ALA A O 1
ATOM 975 N N . ILE A 1 117 ? 3.022 6.824 13.861 1.00 59.25 117 ILE A N 1
ATOM 976 C CA . ILE A 1 117 ? 1.730 6.209 14.167 1.00 59.25 117 ILE A CA 1
ATOM 977 C C . ILE A 1 117 ? 1.082 7.061 15.255 1.00 59.25 117 ILE A C 1
ATOM 979 O O . ILE A 1 117 ? 1.728 7.331 16.268 1.00 59.25 117 ILE A O 1
ATOM 983 N N . SER A 1 118 ? -0.165 7.470 15.015 1.00 52.97 118 SER A N 1
ATOM 984 C CA . SER A 1 118 ? -0.920 8.437 15.823 1.00 52.97 118 SER A CA 1
ATOM 985 C C . SER A 1 118 ? -0.811 8.277 17.355 1.00 52.97 118 SER A C 1
ATOM 987 O O . SER A 1 118 ? -0.744 7.176 17.919 1.00 52.97 118 SER A O 1
ATOM 989 N N . ASP A 1 119 ? -0.817 9.445 18.005 1.00 49.56 119 ASP A N 1
ATOM 990 C CA . ASP A 1 119 ? -0.237 9.773 19.315 1.00 49.56 119 ASP A CA 1
ATOM 991 C C . ASP A 1 119 ? -0.726 8.955 20.525 1.00 49.56 119 ASP A C 1
ATOM 993 O O . ASP A 1 119 ? -0.007 8.842 21.515 1.00 49.56 119 ASP A O 1
ATOM 997 N N . ASP A 1 120 ? -1.885 8.300 20.467 1.00 52.28 120 ASP A N 1
ATOM 998 C CA . ASP A 1 120 ? -2.425 7.592 21.639 1.00 52.28 120 ASP A CA 1
ATOM 999 C C . ASP A 1 120 ? -1.730 6.251 21.923 1.00 52.28 120 ASP A C 1
ATOM 1001 O O . ASP A 1 120 ? -1.819 5.725 23.033 1.00 52.28 120 ASP A O 1
ATOM 1005 N N . PHE A 1 121 ? -1.066 5.658 20.923 1.00 50.28 121 PHE A N 1
ATOM 1006 C CA . PHE A 1 121 ? -0.530 4.300 21.049 1.00 50.28 121 PHE A CA 1
ATOM 1007 C C . PHE A 1 121 ? 0.987 4.235 21.279 1.00 50.28 121 PHE A C 1
ATOM 1009 O O . PHE A 1 121 ? 1.476 3.263 21.860 1.00 50.28 121 PHE A O 1
ATOM 1016 N N . PHE A 1 122 ? 1.724 5.285 20.894 1.00 45.03 122 PHE A N 1
ATOM 1017 C CA . PHE A 1 122 ? 3.182 5.397 21.068 1.00 45.03 122 PHE A CA 1
ATOM 1018 C C . PHE A 1 122 ? 3.641 6.493 22.028 1.00 45.03 122 PHE A C 1
ATOM 1020 O O . PHE A 1 122 ? 4.847 6.581 22.266 1.00 45.03 122 PHE A O 1
ATOM 1027 N N . ALA A 1 123 ? 2.732 7.237 22.672 1.00 45.44 123 ALA A N 1
ATOM 1028 C CA . ALA A 1 123 ? 3.083 8.178 23.744 1.00 45.44 123 ALA A CA 1
ATOM 1029 C C . ALA A 1 123 ? 3.945 7.558 24.874 1.00 45.44 123 ALA A C 1
ATOM 1031 O O . ALA A 1 123 ? 4.552 8.284 25.649 1.00 45.44 123 ALA A O 1
ATOM 1032 N N . MET A 1 124 ? 4.069 6.223 24.953 1.00 41.16 124 MET A N 1
ATOM 1033 C CA . MET A 1 124 ? 4.973 5.520 25.876 1.00 41.16 124 MET A CA 1
ATOM 1034 C C . MET A 1 124 ? 6.471 5.526 25.503 1.00 41.16 124 MET A C 1
ATOM 1036 O O . MET A 1 124 ? 7.264 4.988 26.274 1.00 41.16 124 MET A O 1
ATOM 1040 N N . ILE A 1 125 ? 6.905 6.082 24.365 1.00 44.56 125 ILE A N 1
ATOM 1041 C CA . ILE A 1 125 ? 8.344 6.199 24.042 1.00 44.56 125 ILE A CA 1
ATOM 1042 C C . ILE A 1 125 ? 8.797 7.656 24.231 1.00 44.56 125 ILE A C 1
ATOM 1044 O O . ILE A 1 125 ? 9.123 8.360 23.279 1.00 44.56 125 ILE A O 1
ATOM 1048 N N . GLU A 1 126 ? 8.788 8.124 25.481 1.00 38.12 126 GLU A N 1
ATOM 1049 C CA . GLU A 1 126 ? 9.253 9.464 25.862 1.00 38.12 126 GLU A CA 1
ATOM 1050 C C . GLU A 1 126 ? 10.790 9.590 25.775 1.00 38.12 126 GLU A C 1
ATOM 1052 O O . GLU A 1 126 ? 11.519 8.728 26.269 1.00 38.12 126 GLU A O 1
ATOM 1057 N N . GLY A 1 127 ? 11.293 10.694 25.196 1.00 43.09 127 GLY A N 1
ATOM 1058 C CA . GLY A 1 127 ? 12.626 11.231 25.527 1.00 43.09 127 GLY A CA 1
ATOM 1059 C C . GLY A 1 127 ? 13.570 11.632 24.383 1.00 43.09 127 GLY A C 1
ATOM 1060 O O . GLY A 1 127 ? 14.544 12.328 24.652 1.00 43.09 127 GLY A O 1
ATOM 1061 N N . ASP A 1 128 ? 13.304 11.264 23.127 1.00 43.22 128 ASP A N 1
ATOM 1062 C CA . ASP A 1 128 ? 14.197 11.561 21.990 1.00 43.22 128 ASP A CA 1
ATOM 1063 C C . ASP A 1 128 ? 13.519 12.421 20.916 1.00 43.22 128 ASP A C 1
ATOM 1065 O O . ASP A 1 128 ? 12.308 12.346 20.715 1.00 43.22 128 ASP A O 1
ATOM 1069 N N . LYS A 1 129 ? 14.318 13.222 20.194 1.00 43.06 129 LYS A N 1
ATOM 1070 C CA . LYS A 1 129 ? 13.845 14.055 19.075 1.00 43.06 129 LYS A CA 1
ATOM 1071 C C . LYS A 1 129 ? 13.096 13.206 18.026 1.00 43.06 129 LYS A C 1
ATOM 1073 O O . LYS A 1 129 ? 13.519 12.079 17.767 1.00 43.06 129 LYS A O 1
ATOM 1078 N N . PRO A 1 130 ? 12.038 13.747 17.392 1.00 49.47 130 PRO A N 1
ATOM 1079 C CA . PRO A 1 130 ? 11.319 13.069 16.317 1.00 49.47 130 PRO A CA 1
ATOM 1080 C C . PRO A 1 130 ? 12.267 12.676 15.181 1.00 49.47 130 PRO A C 1
ATOM 1082 O O . PRO A 1 130 ? 12.896 13.547 14.580 1.00 49.47 130 PRO A O 1
ATOM 1085 N N . ASP A 1 131 ? 12.335 11.392 14.841 1.00 54.28 131 ASP A N 1
ATOM 1086 C CA . ASP A 1 131 ? 12.871 10.989 13.544 1.00 54.28 131 ASP A CA 1
ATOM 1087 C C . ASP A 1 131 ? 11.736 11.135 12.522 1.00 54.28 131 ASP A C 1
ATOM 1089 O O . ASP A 1 131 ? 10.789 10.355 12.546 1.00 54.28 131 ASP A O 1
ATOM 1093 N N . GLU A 1 132 ? 11.800 12.119 11.619 1.00 57.03 132 GLU A N 1
ATOM 1094 C CA . GLU A 1 132 ? 10.839 12.219 10.500 1.00 57.03 132 GLU A CA 1
ATOM 1095 C C . GLU A 1 132 ? 10.988 11.038 9.526 1.00 57.03 132 GLU A C 1
ATOM 1097 O O . GLU A 1 132 ? 10.035 10.626 8.865 1.00 57.03 132 GLU A O 1
ATOM 1102 N N . LYS A 1 133 ? 12.205 10.484 9.428 1.00 67.44 133 LYS A N 1
ATOM 1103 C CA . LYS A 1 133 ? 12.550 9.371 8.542 1.00 67.44 133 LYS A CA 1
ATOM 1104 C C . LYS A 1 133 ? 13.538 8.444 9.226 1.00 67.44 133 LYS A C 1
ATOM 1106 O O . LYS A 1 133 ? 14.584 8.876 9.701 1.00 67.44 133 LYS A O 1
ATOM 1111 N N . LYS A 1 134 ? 13.233 7.151 9.209 1.00 78.06 134 LYS A N 1
ATOM 1112 C CA . LYS A 1 134 ? 14.127 6.099 9.688 1.00 78.06 134 LYS A CA 1
ATOM 1113 C C . LYS A 1 134 ? 14.790 5.416 8.492 1.00 78.06 134 LYS A C 1
ATOM 1115 O O . LYS A 1 134 ? 14.121 5.121 7.505 1.00 78.06 134 LYS A O 1
ATOM 1120 N N . LEU A 1 135 ? 16.095 5.147 8.564 1.00 81.25 135 LEU A N 1
ATOM 1121 C CA . LEU A 1 135 ? 16.786 4.370 7.529 1.00 81.25 135 LEU A CA 1
ATOM 1122 C C . LEU A 1 135 ? 16.200 2.952 7.478 1.00 81.25 135 LEU A C 1
ATOM 1124 O O . LEU A 1 135 ? 16.144 2.280 8.507 1.00 81.25 135 LEU A O 1
ATOM 1128 N N . LEU A 1 136 ? 15.753 2.524 6.292 1.00 82.12 136 LEU A N 1
ATOM 1129 C CA . LEU A 1 136 ? 14.947 1.308 6.097 1.00 82.12 136 LEU A CA 1
ATOM 1130 C C . LEU A 1 136 ? 13.626 1.316 6.895 1.00 82.12 136 LEU A C 1
ATOM 1132 O O . LEU A 1 136 ? 12.971 0.293 7.035 1.00 82.12 136 LEU A O 1
ATOM 1136 N N . GLY A 1 137 ? 13.203 2.459 7.423 1.00 84.69 137 GLY A N 1
ATOM 1137 C CA . GLY A 1 137 ? 11.864 2.617 7.961 1.00 84.69 137 GLY A CA 1
ATOM 1138 C C . GLY A 1 137 ? 10.848 2.831 6.849 1.00 84.69 137 GLY A C 1
ATOM 1139 O O . GLY A 1 137 ? 11.176 3.314 5.768 1.00 84.69 137 GLY A O 1
ATOM 1140 N N . LEU A 1 138 ? 9.605 2.488 7.144 1.00 84.81 138 LEU A N 1
ATOM 1141 C CA . LEU A 1 138 ? 8.448 2.824 6.342 1.00 84.81 138 LEU A CA 1
ATOM 1142 C C . LEU A 1 138 ? 7.869 4.144 6.830 1.00 84.81 138 LEU A C 1
ATOM 1144 O O . LEU A 1 138 ? 7.770 4.391 8.033 1.00 84.81 138 LEU A O 1
ATOM 1148 N N . SER A 1 139 ? 7.458 4.962 5.874 1.00 84.31 139 SER A N 1
ATOM 1149 C CA . SER A 1 139 ? 6.762 6.215 6.115 1.00 84.31 139 SER A CA 1
ATOM 1150 C C . SER A 1 139 ? 5.375 6.125 5.497 1.00 84.31 139 SER A C 1
ATOM 1152 O O . SER A 1 139 ? 5.223 5.659 4.368 1.00 84.31 139 SER A O 1
ATOM 1154 N N . ILE A 1 140 ? 4.368 6.578 6.236 1.00 84.69 140 ILE A N 1
ATOM 1155 C CA . ILE A 1 140 ? 3.029 6.785 5.690 1.00 84.69 140 ILE A CA 1
ATOM 1156 C C . ILE A 1 140 ? 3.091 8.092 4.899 1.00 84.69 140 ILE A C 1
ATOM 1158 O O . ILE A 1 140 ? 3.225 9.169 5.472 1.00 84.69 140 ILE A O 1
ATOM 1162 N N . GLU A 1 141 ? 3.120 7.994 3.569 1.00 85.50 141 GLU A N 1
ATOM 1163 C CA . GLU A 1 141 ? 3.325 9.170 2.711 1.00 85.50 141 GLU A CA 1
ATOM 1164 C C . GLU A 1 141 ? 2.028 9.870 2.317 1.00 85.50 141 GLU A C 1
ATOM 1166 O O . GLU A 1 141 ? 2.002 11.093 2.178 1.00 85.50 141 GLU A O 1
ATOM 1171 N N . ASN A 1 142 ? 0.978 9.094 2.055 1.00 89.12 142 ASN A N 1
ATOM 1172 C CA . ASN A 1 142 ? -0.323 9.605 1.655 1.00 89.12 142 ASN A CA 1
ATOM 1173 C C . ASN A 1 142 ? -1.412 8.697 2.217 1.00 89.12 142 ASN A C 1
ATOM 1175 O O . ASN A 1 142 ? -1.302 7.473 2.142 1.00 89.12 142 ASN A O 1
ATOM 1179 N N . GLU A 1 143 ? -2.481 9.320 2.685 1.00 91.62 143 GLU A N 1
ATOM 1180 C CA . GLU A 1 143 ? -3.713 8.667 3.105 1.00 91.62 143 GLU A CA 1
ATOM 1181 C C . GLU A 1 143 ? -4.857 9.239 2.275 1.00 91.62 143 GLU A C 1
ATOM 1183 O O . GLU A 1 143 ? -4.788 10.374 1.795 1.00 91.62 143 GLU A O 1
ATOM 1188 N N . GLY A 1 144 ? -5.884 8.436 2.042 1.00 93.50 144 GLY A N 1
ATOM 1189 C CA . GLY A 1 144 ? -6.952 8.767 1.116 1.00 93.50 144 GLY A CA 1
ATOM 1190 C C . GLY A 1 144 ? -8.168 7.890 1.336 1.00 93.50 144 GLY A C 1
ATOM 1191 O O . GLY A 1 144 ? -8.091 6.869 2.017 1.00 93.50 144 GLY A O 1
ATOM 1192 N N . ASP A 1 145 ? -9.287 8.296 0.756 1.00 93.19 145 ASP A N 1
ATOM 1193 C CA . ASP A 1 145 ? -10.564 7.591 0.864 1.00 93.19 145 ASP A CA 1
ATOM 1194 C C . ASP A 1 145 ? -10.853 6.685 -0.343 1.00 93.19 145 ASP A C 1
ATOM 1196 O O . ASP A 1 145 ? -11.654 5.756 -0.243 1.00 93.19 145 ASP A O 1
ATOM 1200 N N . GLU A 1 14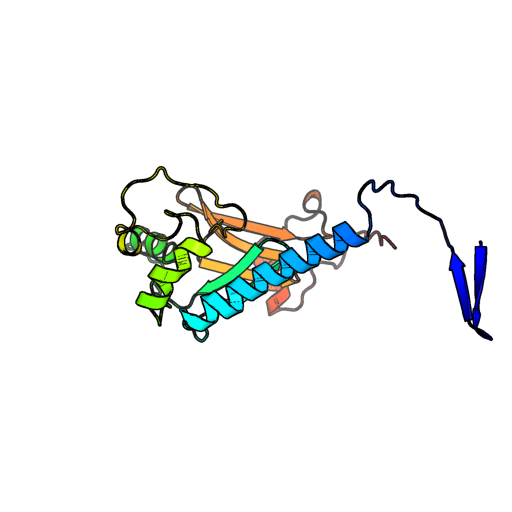6 ? -10.179 6.913 -1.474 1.00 92.75 146 GLU A N 1
ATOM 1201 C CA . GLU A 1 146 ? -10.448 6.207 -2.724 1.00 92.75 146 GLU A CA 1
ATOM 1202 C C . GLU A 1 146 ? -9.179 5.945 -3.548 1.00 92.75 146 GLU A C 1
ATOM 1204 O O . GLU A 1 146 ? -8.310 6.808 -3.703 1.00 92.75 146 GLU A O 1
ATOM 1209 N N . MET A 1 147 ? -9.098 4.761 -4.163 1.00 94.06 147 MET A N 1
ATOM 1210 C CA . MET A 1 147 ? -8.049 4.414 -5.122 1.00 94.06 147 MET A CA 1
ATOM 1211 C C . MET A 1 147 ? -8.572 3.445 -6.188 1.00 94.06 147 MET A C 1
ATOM 1213 O O . MET A 1 147 ? -9.216 2.447 -5.871 1.00 94.06 147 MET A O 1
ATOM 1217 N N . PHE A 1 148 ? -8.231 3.705 -7.452 1.00 93.06 148 PHE A N 1
ATOM 1218 C CA . PHE A 1 148 ? -8.492 2.812 -8.582 1.00 93.06 148 PHE A CA 1
ATOM 1219 C C . PHE A 1 148 ? -7.176 2.492 -9.289 1.00 93.06 148 PHE A C 1
ATOM 1221 O O . PHE A 1 148 ? -6.590 3.360 -9.939 1.00 93.06 148 PHE A O 1
ATOM 1228 N N . ALA A 1 149 ? -6.712 1.248 -9.183 1.00 92.31 149 ALA A N 1
ATOM 1229 C CA . ALA A 1 149 ? -5.516 0.777 -9.873 1.00 92.31 149 ALA A CA 1
ATOM 1230 C C . ALA A 1 149 ? -5.896 -0.027 -11.123 1.00 92.31 149 ALA A C 1
ATOM 1232 O O . ALA A 1 149 ? -6.518 -1.080 -11.021 1.00 92.31 149 ALA A O 1
ATOM 1233 N N . LEU A 1 150 ? -5.520 0.475 -12.304 1.00 90.00 150 LEU A N 1
ATOM 1234 C CA . LEU A 1 150 ? -5.759 -0.203 -13.585 1.00 90.00 150 LEU A CA 1
ATOM 1235 C C . LEU A 1 150 ? -4.642 -1.201 -13.904 1.00 90.00 150 LEU A C 1
ATOM 1237 O O . LEU A 1 150 ? -4.882 -2.283 -14.430 1.00 90.00 150 LEU A O 1
ATOM 1241 N N . ALA A 1 151 ? -3.405 -0.801 -13.617 1.00 89.00 151 ALA A N 1
ATOM 1242 C CA . ALA A 1 151 ? -2.194 -1.591 -13.789 1.00 89.00 151 ALA A CA 1
ATOM 1243 C C . ALA A 1 151 ? -1.085 -1.008 -12.892 1.00 89.00 151 ALA A C 1
ATOM 1245 O O . ALA A 1 151 ? -1.213 0.134 -12.435 1.00 89.00 151 ALA A O 1
ATOM 1246 N N . PRO A 1 152 ? 0.035 -1.723 -12.668 1.00 89.56 152 PRO A N 1
ATOM 1247 C CA . PRO A 1 152 ? 1.173 -1.167 -11.939 1.00 89.56 152 PRO A CA 1
ATOM 1248 C C . PRO A 1 152 ? 1.595 0.195 -12.508 1.00 89.56 152 PRO A C 1
ATOM 1250 O O . PRO A 1 152 ? 1.721 0.351 -13.730 1.00 89.56 152 PRO A O 1
ATOM 1253 N N . LYS A 1 153 ? 1.791 1.191 -11.633 1.00 89.44 153 LYS A N 1
ATOM 1254 C CA . LYS A 1 153 ? 2.105 2.592 -11.989 1.00 89.44 153 LYS A CA 1
ATOM 1255 C C . LYS A 1 153 ? 1.045 3.320 -12.842 1.00 89.44 153 LYS A C 1
ATOM 1257 O O . LYS A 1 153 ? 1.349 4.372 -13.410 1.00 89.44 153 LYS A O 1
ATOM 1262 N N . ASN A 1 154 ? -0.165 2.769 -12.960 1.00 90.38 154 ASN A N 1
ATOM 1263 C CA . ASN A 1 154 ? -1.298 3.334 -13.697 1.00 90.38 154 ASN A CA 1
ATOM 1264 C C . ASN A 1 154 ? -2.553 3.320 -12.817 1.00 90.38 154 ASN A C 1
ATOM 1266 O O . ASN A 1 154 ? -3.296 2.336 -12.785 1.00 90.38 154 ASN A O 1
ATOM 1270 N N . TYR A 1 155 ? -2.768 4.403 -12.077 1.00 92.19 155 TYR A N 1
ATOM 1271 C CA . TYR A 1 155 ? -3.810 4.479 -11.062 1.00 92.19 155 TYR A CA 1
ATOM 1272 C C . TYR A 1 155 ? -4.303 5.906 -10.815 1.00 92.19 155 TYR A C 1
ATOM 1274 O O . TYR A 1 155 ? -3.603 6.891 -11.057 1.00 92.19 155 TYR A O 1
ATOM 1282 N N . TYR A 1 156 ? -5.520 5.986 -10.292 1.00 94.62 156 TYR A N 1
ATOM 1283 C CA . TYR A 1 156 ? -6.090 7.159 -9.643 1.00 94.62 156 TYR A CA 1
ATOM 1284 C C . TYR A 1 156 ? -6.072 6.950 -8.127 1.00 94.62 156 TYR A C 1
ATOM 1286 O O . TYR A 1 156 ? -6.345 5.844 -7.662 1.00 94.62 156 TYR A O 1
ATOM 1294 N N . ILE A 1 157 ? -5.794 8.003 -7.366 1.00 94.81 157 ILE A N 1
ATOM 1295 C CA . ILE A 1 157 ? -5.914 8.022 -5.909 1.00 94.81 157 ILE A CA 1
ATOM 1296 C C . ILE A 1 157 ? -6.414 9.394 -5.442 1.00 94.81 157 ILE A C 1
ATOM 1298 O O . ILE A 1 157 ? -5.970 10.423 -5.957 1.00 94.81 157 ILE A O 1
ATOM 1302 N N . HIS A 1 158 ? -7.330 9.405 -4.478 1.00 95.06 158 HIS A N 1
ATOM 1303 C CA . HIS A 1 158 ? -7.875 10.607 -3.854 1.00 95.06 158 HIS A CA 1
ATOM 1304 C C . HIS A 1 158 ? -7.230 10.780 -2.481 1.00 95.06 158 HIS A C 1
ATOM 1306 O O . HIS A 1 158 ? -7.564 10.075 -1.532 1.00 95.06 158 HIS A O 1
ATOM 1312 N N . ILE A 1 159 ? -6.227 11.654 -2.399 1.00 94.25 159 ILE A N 1
ATOM 1313 C CA . ILE A 1 159 ? -5.375 11.782 -1.209 1.00 94.25 159 ILE A CA 1
ATOM 1314 C C . ILE A 1 159 ? -5.746 13.008 -0.388 1.00 94.25 159 ILE A C 1
ATOM 1316 O O . ILE A 1 159 ? -6.018 14.073 -0.942 1.00 94.25 159 ILE A O 1
ATOM 1320 N N . PHE A 1 160 ? -5.683 12.890 0.933 1.00 90.94 160 PHE A N 1
ATOM 1321 C CA . PHE A 1 160 ? -5.827 14.019 1.837 1.00 90.94 160 PHE A CA 1
ATOM 1322 C C . PHE A 1 160 ? -4.487 14.743 1.993 1.00 90.94 160 PHE A 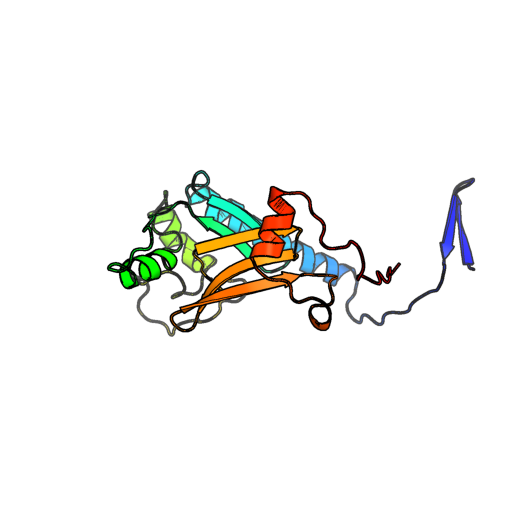C 1
ATOM 1324 O O . PHE A 1 160 ? -3.513 14.202 2.516 1.00 90.94 160 PHE A O 1
ATOM 1331 N N . LYS A 1 161 ? -4.405 15.982 1.502 1.00 89.38 161 LYS A N 1
ATOM 1332 C CA . LYS A 1 161 ? -3.184 16.791 1.548 1.00 89.38 161 LYS A CA 1
ATOM 1333 C C . LYS A 1 161 ? -3.524 18.272 1.604 1.00 89.38 161 LYS A C 1
ATOM 1335 O O . LYS A 1 161 ? -4.329 18.755 0.818 1.00 89.38 161 LYS A O 1
ATOM 1340 N N . ARG A 1 162 ? -2.837 19.021 2.477 1.00 87.12 162 ARG A N 1
ATOM 1341 C CA . ARG A 1 162 ? -3.098 20.459 2.714 1.00 87.12 162 ARG A CA 1
ATOM 1342 C C . ARG A 1 162 ? -4.553 20.724 3.143 1.00 87.12 162 ARG A C 1
ATOM 1344 O O . ARG A 1 162 ? -5.169 21.659 2.645 1.00 87.12 162 ARG A O 1
ATOM 1351 N N . ASN A 1 163 ? -5.072 19.906 4.062 1.00 86.25 163 ASN A N 1
ATOM 1352 C CA . ASN A 1 163 ? -6.426 20.006 4.628 1.00 86.25 163 ASN A CA 1
ATOM 1353 C C . ASN A 1 163 ? -7.555 19.921 3.589 1.00 86.25 163 ASN A C 1
ATOM 1355 O O . ASN A 1 163 ? -8.590 20.566 3.728 1.00 86.25 163 ASN A O 1
ATOM 1359 N N . GLN A 1 164 ? -7.335 19.165 2.517 1.00 91.31 164 GLN A N 1
ATOM 1360 C CA . GLN A 1 164 ? -8.332 18.916 1.486 1.00 91.31 164 GLN A CA 1
ATOM 1361 C C . GLN A 1 164 ? -8.017 17.612 0.759 1.00 91.31 164 GLN A C 1
ATOM 1363 O O . GLN A 1 164 ? -6.867 17.167 0.727 1.00 91.31 164 GLN A O 1
ATOM 1368 N N . LEU A 1 165 ? -9.032 17.026 0.134 1.00 91.56 165 LEU A N 1
ATOM 1369 C CA . LEU A 1 165 ? -8.840 15.890 -0.754 1.00 91.56 165 LEU A CA 1
ATOM 1370 C C . LEU A 1 165 ? -8.433 16.362 -2.150 1.00 91.56 165 LEU A C 1
ATOM 1372 O O . LEU A 1 165 ? -8.934 17.368 -2.656 1.00 91.56 165 LEU A O 1
ATOM 1376 N N . ILE A 1 166 ? -7.485 15.652 -2.751 1.00 93.94 166 ILE A N 1
ATOM 1377 C CA . ILE A 1 166 ? -6.890 15.992 -4.039 1.00 93.94 166 ILE A CA 1
ATOM 1378 C C . ILE A 1 166 ? -6.860 14.747 -4.918 1.00 93.94 166 ILE A C 1
ATOM 1380 O O . ILE A 1 166 ? -6.322 13.709 -4.532 1.00 93.94 166 ILE A O 1
ATOM 1384 N N . ASP A 1 167 ? -7.376 14.889 -6.137 1.00 93.31 167 ASP A N 1
ATOM 1385 C CA . ASP A 1 167 ? -7.267 13.879 -7.183 1.00 93.31 167 ASP A CA 1
ATOM 1386 C C . ASP A 1 167 ? -5.831 13.784 -7.709 1.00 93.31 167 ASP A C 1
ATOM 1388 O O . ASP A 1 167 ? -5.250 14.764 -8.187 1.00 93.31 167 ASP A O 1
ATOM 1392 N N . VAL A 1 168 ? -5.263 12.580 -7.681 1.00 92.25 168 VAL A N 1
ATOM 1393 C CA . VAL A 1 168 ? -3.951 12.285 -8.258 1.00 92.25 168 VAL A CA 1
ATOM 1394 C C . VAL A 1 168 ? -4.081 11.137 -9.247 1.00 92.25 168 VAL A C 1
ATOM 1396 O O . VAL A 1 168 ? -4.497 10.036 -8.903 1.00 92.25 168 VAL A O 1
ATOM 1399 N N . ILE A 1 169 ? -3.666 11.387 -10.488 1.00 91.12 169 ILE A N 1
ATOM 1400 C CA . ILE A 1 169 ? -3.620 10.385 -11.555 1.00 91.12 169 ILE A CA 1
ATOM 1401 C C . ILE A 1 169 ? -2.156 10.138 -11.913 1.00 91.12 169 ILE A C 1
ATOM 1403 O O . ILE A 1 169 ? -1.453 11.044 -12.367 1.00 91.12 169 ILE A O 1
ATOM 1407 N N . LYS A 1 170 ? -1.689 8.903 -11.724 1.00 89.62 170 LYS A N 1
ATOM 1408 C CA . LYS A 1 170 ? -0.379 8.448 -12.197 1.00 89.62 170 LYS A CA 1
ATOM 1409 C C . LYS A 1 170 ? -0.580 7.517 -13.382 1.00 89.62 170 LYS A C 1
ATOM 1411 O O . LYS A 1 170 ? -1.284 6.524 -13.261 1.00 89.62 170 LYS A O 1
ATOM 1416 N N . LEU A 1 171 ? 0.052 7.829 -14.513 1.00 88.19 171 LEU A N 1
ATOM 1417 C CA . LEU A 1 171 ? 0.036 6.993 -15.715 1.00 88.19 171 LEU A CA 1
ATOM 1418 C C . LEU A 1 171 ? 1.457 6.826 -16.245 1.00 88.19 171 LEU A C 1
ATOM 1420 O O . LEU A 1 171 ? 2.154 7.807 -16.523 1.00 88.19 171 LEU A O 1
ATOM 1424 N N . LYS A 1 172 ? 1.896 5.580 -16.410 1.00 86.81 172 LYS A N 1
ATOM 1425 C CA . LYS A 1 172 ? 3.202 5.243 -16.974 1.00 86.81 172 LYS A CA 1
ATOM 1426 C C . LYS A 1 172 ? 3.046 4.832 -18.433 1.00 86.81 172 LYS A C 1
ATOM 1428 O O . LYS A 1 172 ? 2.244 3.972 -18.764 1.00 86.81 172 LYS A O 1
ATOM 1433 N N . GLY A 1 173 ? 3.858 5.429 -19.307 1.00 81.88 173 GLY A N 1
ATOM 1434 C CA . GLY A 1 173 ? 3.801 5.170 -20.753 1.00 81.88 173 GLY A CA 1
ATOM 1435 C C . GLY A 1 173 ? 2.777 6.027 -21.506 1.00 81.88 173 GLY A C 1
ATOM 1436 O O . GLY A 1 173 ? 2.643 5.877 -22.716 1.00 81.88 173 GLY A O 1
ATOM 1437 N N . VAL A 1 174 ? 2.109 6.961 -20.818 1.00 75.44 174 VAL A N 1
ATOM 1438 C CA . VAL A 1 174 ? 1.134 7.892 -21.397 1.00 75.44 174 VAL A CA 1
ATOM 1439 C C . VAL A 1 174 ? 1.660 9.325 -21.294 1.00 75.44 174 VAL A C 1
ATOM 1441 O O . VAL A 1 174 ? 2.167 9.742 -20.253 1.00 75.44 174 VAL A O 1
ATOM 1444 N N . SER A 1 175 ? 1.548 10.096 -22.377 1.00 69.81 175 SER A N 1
ATOM 1445 C CA . SER A 1 175 ? 1.897 11.519 -22.379 1.00 69.81 175 SER A CA 1
ATOM 1446 C C . SER A 1 175 ? 0.748 12.344 -21.801 1.00 69.81 175 SER A C 1
ATOM 1448 O O . SER A 1 175 ? -0.185 12.701 -22.515 1.00 69.81 175 SER A O 1
ATOM 1450 N N . LEU A 1 176 ? 0.838 12.700 -20.516 1.00 63.16 176 LEU A N 1
ATOM 1451 C CA . LEU A 1 176 ? -0.171 13.525 -19.828 1.00 63.16 176 LEU A CA 1
ATOM 1452 C C . LEU A 1 176 ? -0.364 14.915 -20.462 1.00 63.16 176 LEU A C 1
ATOM 1454 O O . LEU A 1 176 ? -1.405 15.532 -20.290 1.00 63.16 176 LEU A O 1
ATOM 1458 N N . ARG A 1 177 ? 0.615 15.410 -21.232 1.00 63.22 177 ARG A N 1
ATOM 1459 C CA . ARG A 1 177 ? 0.515 16.701 -21.938 1.00 63.22 177 ARG A CA 1
ATOM 1460 C C . ARG A 1 177 ? -0.447 16.675 -23.128 1.00 63.22 177 ARG A C 1
ATOM 1462 O O . ARG A 1 177 ? -0.778 17.732 -23.646 1.00 63.22 177 ARG A O 1
ATOM 1469 N N . GLN A 1 178 ? -0.822 15.488 -23.601 1.00 55.34 178 GLN A N 1
ATOM 1470 C CA . GLN A 1 178 ? -1.625 15.304 -24.813 1.00 55.34 178 GLN A CA 1
ATOM 1471 C C . GLN A 1 178 ? -3.036 14.784 -24.515 1.00 55.34 178 GLN A C 1
ATOM 1473 O O . GLN A 1 178 ? -3.836 14.656 -25.433 1.00 55.34 178 GLN A O 1
ATOM 1478 N N . SER A 1 179 ? -3.362 14.501 -23.251 1.00 61.56 179 SER A N 1
ATOM 1479 C CA . SER A 1 179 ? -4.628 13.874 -22.874 1.00 61.56 179 SER A CA 1
ATOM 1480 C C . SER A 1 179 ? -5.149 14.440 -21.551 1.00 61.56 179 SER A C 1
ATOM 1482 O O . SER A 1 179 ? -4.514 14.245 -20.515 1.00 61.56 179 SER A O 1
ATOM 1484 N N . ASN A 1 180 ? -6.315 15.095 -21.578 1.00 74.75 180 ASN A N 1
ATOM 1485 C CA . ASN A 1 180 ? -7.047 15.552 -20.388 1.00 74.75 180 ASN A CA 1
ATOM 1486 C C . ASN A 1 180 ? -7.748 14.366 -19.706 1.00 74.75 180 ASN A C 1
ATOM 1488 O O . ASN A 1 180 ? -8.968 14.253 -19.755 1.00 74.75 180 ASN A O 1
ATOM 1492 N N . ILE A 1 181 ? -6.964 13.462 -19.119 1.00 82.25 181 ILE A N 1
ATOM 1493 C CA . ILE A 1 181 ? -7.485 12.288 -18.411 1.00 82.25 181 ILE A CA 1
ATOM 1494 C C . ILE A 1 181 ? -7.918 12.714 -17.010 1.00 82.25 181 ILE A C 1
ATOM 1496 O O . ILE A 1 181 ? -7.135 13.313 -16.273 1.00 82.25 181 ILE A O 1
ATOM 1500 N N . ASN A 1 182 ? -9.151 12.382 -16.643 1.00 87.38 182 ASN A N 1
ATOM 1501 C CA . ASN A 1 182 ? -9.721 12.624 -15.322 1.00 87.38 182 ASN A CA 1
ATOM 1502 C C . ASN A 1 182 ? -10.185 11.309 -14.657 1.00 87.38 182 ASN A C 1
ATOM 1504 O O . ASN A 1 182 ? -10.064 10.220 -15.220 1.00 87.38 182 ASN A O 1
ATOM 1508 N N . LYS A 1 183 ? -10.723 11.406 -13.434 1.00 89.38 183 LYS A N 1
ATOM 1509 C CA . LYS A 1 183 ? -11.240 10.264 -12.659 1.00 89.38 183 LYS A CA 1
ATOM 1510 C C . LYS A 1 183 ? -12.272 9.430 -13.432 1.00 89.38 183 LYS A C 1
ATOM 1512 O O . LYS A 1 183 ? -12.217 8.204 -13.389 1.00 89.38 183 LYS A O 1
ATOM 1517 N N . GLN A 1 184 ? -13.192 10.076 -14.149 1.00 88.81 184 GLN A N 1
ATOM 1518 C CA . GLN A 1 184 ? -14.253 9.393 -14.896 1.00 88.81 184 GLN A CA 1
ATOM 1519 C C . GLN A 1 184 ? -13.700 8.583 -16.065 1.00 88.81 184 GLN A C 1
ATOM 1521 O O . GLN A 1 184 ? -14.222 7.511 -16.349 1.00 88.81 184 GLN A O 1
ATOM 1526 N N . ASP A 1 185 ? -12.610 9.025 -16.697 1.00 86.56 185 ASP A N 1
ATOM 1527 C CA . ASP A 1 185 ? -11.934 8.224 -17.723 1.00 86.56 185 ASP A CA 1
ATOM 1528 C C . ASP A 1 185 ? -11.348 6.937 -17.127 1.00 86.56 185 ASP A C 1
ATOM 1530 O O . ASP A 1 185 ? -11.458 5.861 -17.716 1.00 86.56 185 ASP A O 1
ATOM 1534 N N . VAL A 1 186 ? -10.743 7.021 -15.936 1.00 86.38 186 VAL A N 1
ATOM 1535 C CA . VAL A 1 186 ? -10.205 5.851 -15.222 1.00 86.38 186 VAL A CA 1
ATOM 1536 C C . VAL A 1 186 ? -11.330 4.874 -14.873 1.00 86.38 186 VAL A C 1
ATOM 1538 O O . VAL A 1 186 ? -11.224 3.690 -15.186 1.00 86.38 186 VAL A O 1
ATOM 1541 N N . ILE A 1 187 ? -12.432 5.367 -14.303 1.00 86.31 187 ILE A N 1
ATOM 1542 C CA . ILE A 1 187 ? -13.609 4.549 -13.970 1.00 86.31 187 ILE A CA 1
ATOM 1543 C C . ILE A 1 187 ? -14.234 3.949 -15.237 1.00 86.31 187 ILE A C 1
ATOM 1545 O O . ILE A 1 187 ? -14.561 2.763 -15.266 1.00 86.31 187 ILE A O 1
ATOM 1549 N N . GLY A 1 188 ? -14.352 4.736 -16.307 1.00 85.44 188 GLY A N 1
ATOM 1550 C CA . GLY A 1 188 ? -14.881 4.298 -17.595 1.00 85.44 188 GLY A CA 1
ATOM 1551 C C . GLY A 1 188 ? -14.111 3.106 -18.164 1.00 85.44 188 GLY A C 1
ATOM 1552 O O . GLY A 1 188 ? -14.736 2.142 -18.610 1.00 85.44 188 GLY A O 1
ATOM 1553 N N . ASN A 1 189 ? -12.777 3.110 -18.070 1.00 82.50 189 ASN A N 1
ATOM 1554 C CA . ASN A 1 189 ? -11.953 1.968 -18.484 1.00 82.50 189 ASN A CA 1
ATOM 1555 C C . ASN A 1 189 ? -12.297 0.686 -17.704 1.00 82.50 189 ASN A C 1
ATOM 1557 O O . ASN A 1 189 ? -12.353 -0.385 -18.305 1.00 82.50 189 ASN A O 1
ATOM 1561 N N . ILE A 1 190 ? -12.563 0.787 -16.397 1.00 81.75 190 ILE A N 1
ATOM 1562 C CA . ILE A 1 190 ? -12.916 -0.362 -15.544 1.00 81.75 190 ILE A CA 1
ATOM 1563 C C . ILE A 1 190 ? -14.309 -0.889 -15.891 1.00 81.75 190 ILE A C 1
ATOM 1565 O O . ILE A 1 190 ? -14.490 -2.086 -16.092 1.00 81.75 190 ILE A O 1
ATOM 1569 N N . VAL A 1 191 ? -15.297 0.005 -15.948 1.00 82.75 191 VAL A N 1
ATOM 1570 C CA . VAL A 1 191 ? -16.716 -0.371 -16.050 1.00 82.75 191 VAL A CA 1
ATOM 1571 C C . VAL A 1 191 ? -17.091 -0.814 -17.461 1.00 82.75 191 VAL A C 1
ATOM 1573 O O . VAL A 1 191 ? -17.892 -1.728 -17.631 1.00 82.75 191 VAL A O 1
ATOM 1576 N N . SER A 1 192 ? -16.537 -0.159 -18.481 1.00 76.06 192 SER A N 1
ATOM 1577 C CA . SER A 1 192 ? -16.988 -0.322 -19.868 1.00 76.06 192 SER A CA 1
ATOM 1578 C C . SER A 1 192 ? -15.938 -0.916 -20.806 1.00 76.06 192 SER A C 1
ATOM 1580 O O . SER A 1 192 ? -16.227 -1.116 -21.984 1.00 76.06 192 SER A O 1
ATOM 1582 N N . GLY A 1 193 ? -14.718 -1.185 -20.322 1.00 63.88 193 GLY A N 1
ATOM 1583 C CA . GLY A 1 193 ? -13.606 -1.648 -21.164 1.00 63.88 193 GLY A CA 1
ATOM 1584 C C . GLY A 1 193 ? -13.241 -0.662 -22.279 1.00 63.88 193 GLY A C 1
ATOM 1585 O O . GLY A 1 193 ? -12.572 -1.026 -23.250 1.00 63.88 193 GLY A O 1
ATOM 1586 N N . ASN A 1 194 ? -13.718 0.582 -22.178 1.00 58.03 194 ASN A N 1
ATOM 1587 C CA . ASN A 1 194 ? -13.576 1.588 -23.211 1.00 58.03 194 ASN A CA 1
ATOM 1588 C C . ASN A 1 194 ? -12.175 2.172 -23.107 1.00 58.03 194 ASN A C 1
ATOM 1590 O O . ASN A 1 194 ? -11.953 3.183 -22.449 1.00 58.03 194 ASN A O 1
ATOM 1594 N N . ASN A 1 195 ? -11.221 1.520 -23.767 1.00 54.34 195 ASN A N 1
ATOM 1595 C CA . ASN A 1 195 ? -9.926 2.125 -23.996 1.00 54.34 195 ASN A CA 1
ATOM 1596 C C . ASN A 1 195 ? -10.185 3.423 -24.776 1.00 54.34 195 ASN A C 1
ATOM 1598 O O . ASN A 1 195 ? -10.440 3.377 -25.982 1.00 54.34 195 ASN A O 1
ATOM 1602 N N . ASN A 1 196 ? -10.079 4.589 -24.134 1.00 50.50 196 ASN A N 1
ATOM 1603 C CA . ASN A 1 196 ? -10.112 5.905 -24.799 1.00 50.50 196 ASN A CA 1
ATOM 1604 C C . ASN A 1 196 ? -8.913 6.109 -25.769 1.00 50.50 196 ASN A C 1
ATOM 1606 O O . ASN A 1 196 ? -8.519 7.222 -26.103 1.00 50.50 196 ASN A O 1
ATOM 1610 N N . THR A 1 197 ? -8.318 5.024 -26.271 1.00 46.53 197 THR A N 1
ATOM 1611 C CA . THR A 1 197 ? -7.186 4.962 -27.192 1.00 46.53 197 THR A CA 1
ATOM 1612 C C . THR A 1 197 ? -7.581 5.036 -28.659 1.00 46.53 197 THR A C 1
ATOM 1614 O O . THR A 1 197 ? -6.708 4.911 -29.516 1.00 46.53 197 THR A O 1
ATOM 1617 N N . ARG A 1 198 ? -8.852 5.288 -28.997 1.00 37.66 198 ARG A N 1
ATOM 1618 C CA . ARG A 1 198 ? -9.295 5.178 -30.390 1.00 37.66 198 ARG A CA 1
ATOM 1619 C C . ARG A 1 198 ? -8.717 6.197 -31.374 1.00 37.66 198 ARG A C 1
ATOM 1621 O O . ARG A 1 198 ? -9.044 6.021 -32.534 1.00 37.66 198 ARG A O 1
ATOM 1628 N N . ASN A 1 199 ? -7.873 7.181 -31.003 1.00 36.84 199 ASN A N 1
ATOM 1629 C CA . ASN A 1 199 ? -7.168 8.003 -32.014 1.00 36.84 199 ASN A CA 1
ATOM 1630 C C . ASN A 1 199 ? -5.936 8.863 -31.610 1.00 36.84 199 ASN A C 1
ATOM 1632 O O . ASN A 1 199 ? -5.518 9.667 -32.441 1.00 36.84 199 ASN A O 1
ATOM 1636 N N . GLN A 1 200 ? -5.310 8.766 -30.421 1.00 36.22 200 GLN A N 1
ATOM 1637 C CA . GLN A 1 200 ? -4.241 9.742 -30.059 1.00 36.22 200 GLN A CA 1
ATOM 1638 C C . GLN A 1 200 ? 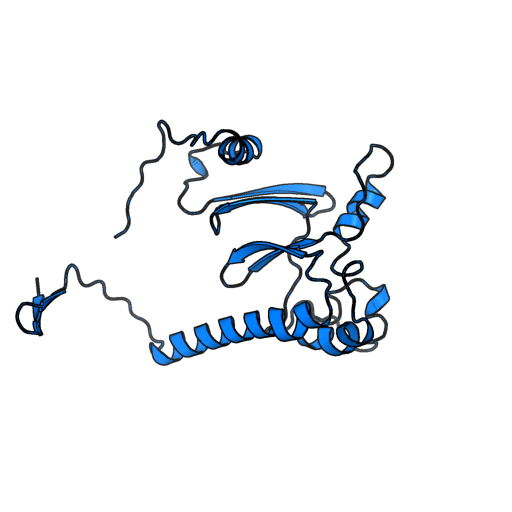-2.904 9.223 -29.503 1.00 36.22 200 GLN A C 1
ATOM 1640 O O . GLN A 1 200 ? -2.001 10.025 -29.262 1.00 36.22 200 GLN A O 1
ATOM 1645 N N . TYR A 1 201 ? -2.679 7.916 -29.377 1.00 42.38 201 TYR A N 1
ATOM 1646 C CA . TYR A 1 201 ? -1.404 7.425 -28.838 1.00 42.38 201 TYR A CA 1
ATOM 1647 C C . TYR A 1 201 ? -0.451 6.986 -29.950 1.00 42.38 201 TYR A C 1
ATOM 1649 O O . TYR A 1 201 ? -0.551 5.885 -30.484 1.00 42.38 201 TYR A O 1
ATOM 1657 N N . LYS A 1 202 ? 0.525 7.842 -30.281 1.00 33.22 202 LYS A N 1
ATOM 1658 C CA . LYS A 1 202 ? 1.740 7.420 -30.994 1.00 33.22 202 LYS A CA 1
ATOM 1659 C C . LYS A 1 202 ? 2.580 6.586 -30.021 1.00 33.22 202 LYS A C 1
ATOM 1661 O O . LYS A 1 202 ? 3.450 7.109 -29.327 1.00 33.22 202 LYS A O 1
ATOM 1666 N N . THR A 1 203 ? 2.302 5.291 -29.933 1.00 35.66 203 THR A N 1
ATOM 1667 C CA . THR A 1 203 ? 3.172 4.335 -29.248 1.00 35.66 203 THR A CA 1
ATOM 1668 C C . THR A 1 203 ? 4.516 4.303 -29.972 1.00 35.66 203 THR A C 1
ATOM 1670 O O . THR A 1 203 ? 4.625 3.860 -31.112 1.00 35.66 203 THR A O 1
ATOM 1673 N N . ARG A 1 204 ? 5.568 4.808 -29.324 1.00 34.44 204 ARG A N 1
ATOM 1674 C CA . ARG A 1 204 ? 6.943 4.464 -29.692 1.00 34.44 204 ARG A CA 1
ATOM 1675 C C . ARG A 1 204 ? 7.352 3.290 -28.819 1.00 34.44 204 ARG A C 1
ATOM 1677 O O . ARG A 1 204 ? 7.561 3.458 -27.622 1.00 34.44 204 ARG A O 1
ATOM 1684 N N . SER A 1 205 ? 7.436 2.110 -29.419 1.00 30.20 205 SER A N 1
ATOM 1685 C CA . SER A 1 205 ? 8.088 0.958 -28.808 1.00 30.20 205 SER A CA 1
ATOM 1686 C C . SER A 1 205 ? 9.560 1.289 -28.569 1.00 30.20 205 SER A C 1
ATOM 1688 O O . SER A 1 205 ? 10.260 1.696 -29.498 1.00 30.20 205 SER A O 1
ATOM 1690 N N . ILE A 1 206 ? 10.036 1.104 -27.342 1.00 37.53 206 ILE A N 1
ATOM 1691 C CA . ILE A 1 206 ? 11.466 0.956 -27.081 1.00 37.53 206 ILE A CA 1
ATOM 1692 C C . ILE A 1 206 ? 11.686 -0.540 -26.890 1.00 37.53 206 ILE A C 1
ATOM 1694 O O . ILE A 1 206 ? 11.307 -1.092 -25.861 1.00 37.53 206 ILE A O 1
ATOM 1698 N N . SER A 1 207 ? 12.223 -1.175 -27.929 1.00 35.91 207 SER A N 1
ATOM 1699 C CA . SER A 1 207 ? 12.933 -2.454 -27.845 1.00 35.91 207 SER A CA 1
ATOM 1700 C C . SER A 1 207 ? 14.370 -2.219 -27.392 1.00 35.91 207 SER A C 1
ATOM 1702 O O . SER A 1 207 ? 14.990 -1.264 -27.933 1.00 35.91 207 SER A O 1
#